Protein AF-0000000078682149 (afdb_homodimer)

Solvent-accessible surface area (backbone atoms only — not comparable to full-atom values): 15062 Å² total; per-residue (Å²): 127,81,71,81,58,56,66,68,59,51,50,49,44,51,51,44,24,57,44,22,74,74,68,74,48,83,52,67,70,58,52,51,50,40,35,70,73,46,36,75,37,34,60,57,11,49,50,37,48,74,65,61,28,40,31,38,38,34,25,86,87,57,32,54,46,39,34,31,44,46,96,86,65,52,70,37,67,35,42,70,92,38,70,40,52,84,47,69,56,28,54,43,39,32,62,69,64,56,78,34,88,53,38,36,63,61,46,22,49,54,50,24,61,31,58,70,63,57,40,80,45,81,42,54,59,70,56,50,47,31,55,75,60,62,55,64,129,128,80,71,80,58,56,66,70,58,51,49,50,43,52,51,44,26,58,43,24,75,74,67,73,48,81,53,68,69,58,52,51,48,40,34,70,74,45,36,77,37,35,60,56,11,50,51,37,50,75,66,62,27,37,33,38,38,35,27,87,86,57,31,56,46,39,35,33,43,46,96,86,65,52,70,38,68,37,44,71,92,37,71,40,52,84,46,67,56,28,54,44,39,33,63,68,64,57,77,34,89,55,38,37,62,62,45,23,49,53,50,24,60,31,58,70,64,57,41,77,44,82,43,54,59,68,56,48,48,31,55,73,60,61,54,66,128

Organism: Tetraodon nigroviridis (NCBI:txid99883)

Secondary structure (DSSP, 8-state):
---SS-HHHHHHHHHHHHHHHHHSS--HHHHHHHHHHHTTHHHHHHHHHHTT-EEEEE-TTS-EEEEEE-TTS-EEEEBGGGTB--SHHIIIIIIIS---SS-HHHHHHHHHHHHT--EEEE--HHHHHHHHTT---/---SS-HHHHHHHHHHHHHHHHHSS--HHHHHHHHHHHTTHHHHHHHHHHTT-EEEEE-TTS-EEEEEE-TTS-EEEEBGGGTB--SHHIIIIIIIS---SS-HHHHHHHHHHHHT--EEEE--HHHHHHHHTT---

Foldseek 3Di:
DPPLDPPLVVVLLLVLLVVCVPVVDDDPVSLVSQCVQFNPLSVQLVVQLVVLQWEWEAEPVGDIWIWGQHPVRDIWTADLVVLDTPDPCCVPVCPPVVPGVHHSRSVSVSNCVSNVNHHYDYDYPVQVCCVVVVVHD/DDDPDPPLVVVLLLVLLVVCVPVVDDDPVSLVSQCVQFNPLSVQLVVQLVVLQWEWEAEPVGDIWIWGQHPVRDIWTADLVVLDTPDPCCVPVCPPVVPGVHHSRSVSVSNCVSNVNHHYDYDYPVQVCCVVVVVND

Sequence (274 aa):
MRSLLPAVAEQLFQDIEKIYLESSQIPDDLLMALRFVFGPCALQALDLVDRRSVTRLSSPSGRSVFQVTGGSGRSYTCLVSCHYCPCPAFSYSVLRRNDALLCKHILAVYLCRAMGVTRQESVCDQQMTAILSGAEAMRSLLPAVAEQLFQDIEKIYLESSQIPDDLLMALRFVFGPCALQALDLVDRRSVTRLSSPSGRSVFQVTGGSGRSYTCLVSCHYCPCPAFSYSVLRRNDALLCKHILAVYLCRAMGVTRQESVCDQQMTAILSGAEA

pLDDT: mean 92.47, std 9.42, range [37.69, 98.44]

Nearest PDB structures (foldseek):
  7e9x-assembly2_B  TM=2.883E-01  e=1.841E+00  Arabidopsis thaliana
  7e9x-assembly1_A  TM=2.887E-01  e=2.348E+00  Arabidopsis thaliana
  7e9x-assembly3_C  TM=2.891E-01  e=2.651E+00  Arabidopsis thaliana
  2ch5-assembly2_D  TM=2.912E-01  e=2.651E+00  Homo sapiens
  2ch5-assembly1_A  TM=2.898E-01  e=5.173E+00  Homo sapiens

Radius of gyration: 19.57 Å; Cα contacts (8 Å, |Δi|>4): 435; chains: 2; bounding box: 35×55×49 Å

InterPro domains:
  IPR007527 Zinc finger, SWIM-type [PF04434] (76-113)
  IPR007527 Zinc finger, SWIM-type [PS50966] (76-114)

Structure (mmCIF, N/CA/C/O backbone):
data_AF-0000000078682149-model_v1
#
loop_
_entity.id
_entity.type
_entity.pdbx_description
1 polymer 'Zinc finger, SWIM-type containing 7'
#
loop_
_atom_site.group_PDB
_atom_site.id
_atom_site.type_symbol
_atom_site.label_atom_id
_atom_site.label_alt_id
_atom_site.label_comp_id
_atom_site.label_asym_id
_atom_site.label_entity_id
_atom_site.label_seq_id
_atom_site.pdbx_PDB_ins_code
_atom_site.Cartn_x
_atom_site.Cartn_y
_atom_site.Cartn_z
_atom_site.occupancy
_atom_site.B_iso_or_equiv
_atom_site.auth_seq_id
_atom_site.auth_comp_id
_atom_site.auth_asym_id
_atom_site.auth_atom_id
_atom_site.pdbx_PDB_model_num
ATOM 1 N N . MET A 1 1 ? -3.021 -2.607 9.086 1 45.53 1 MET A N 1
ATOM 2 C CA . MET A 1 1 ? -4.09 -2.801 8.109 1 45.53 1 MET A CA 1
ATOM 3 C C . MET A 1 1 ? -4.41 -4.281 7.934 1 45.53 1 MET A C 1
ATOM 5 O O . MET A 1 1 ? -3.514 -5.125 8 1 45.53 1 MET A O 1
ATOM 9 N N . ARG A 1 2 ? -5.555 -4.668 8.18 1 50.78 2 ARG A N 1
ATOM 10 C CA . ARG A 1 2 ? -5.969 -6.059 8.031 1 50.78 2 ARG A CA 1
ATOM 11 C C . ARG A 1 2 ? -5.574 -6.609 6.668 1 50.78 2 ARG A C 1
ATOM 13 O O . ARG A 1 2 ? -5.613 -5.891 5.668 1 50.78 2 ARG A O 1
ATOM 20 N N . SER A 1 3 ? -4.934 -7.742 6.684 1 65.25 3 SER A N 1
ATOM 21 C CA . SER A 1 3 ? -4.574 -8.453 5.461 1 65.25 3 SER A CA 1
ATOM 22 C C . SER A 1 3 ? -5.793 -8.656 4.562 1 65.25 3 SER A C 1
ATOM 24 O O . SER A 1 3 ? -6.891 -8.93 5.051 1 65.25 3 SER A O 1
ATOM 26 N N . LEU A 1 4 ? -5.699 -8.148 3.305 1 79.25 4 LEU A N 1
ATOM 27 C CA . LEU A 1 4 ? -6.723 -8.375 2.293 1 79.25 4 LEU A CA 1
ATOM 28 C C . LEU A 1 4 ? -6.805 -9.852 1.926 1 79.25 4 LEU A C 1
ATOM 30 O O . LEU A 1 4 ? -7.75 -10.273 1.255 1 79.25 4 LEU A O 1
ATOM 34 N N . LEU A 1 5 ? -5.895 -10.641 2.529 1 87.94 5 LEU A N 1
ATOM 35 C CA . LEU A 1 5 ? -5.859 -12.062 2.199 1 87.94 5 LEU A CA 1
ATOM 36 C C . LEU A 1 5 ? -6.578 -12.891 3.26 1 87.94 5 LEU A C 1
ATOM 38 O O . LEU A 1 5 ? -6.531 -12.562 4.445 1 87.94 5 LEU A O 1
ATOM 42 N N . PRO A 1 6 ? -7.258 -13.992 2.836 1 90.25 6 PRO A N 1
ATOM 43 C CA . PRO A 1 6 ? -7.773 -14.938 3.83 1 90.25 6 PRO A CA 1
ATOM 44 C C . PRO A 1 6 ? -6.68 -15.508 4.73 1 90.25 6 PRO A C 1
ATOM 46 O O . PRO A 1 6 ? -5.531 -15.656 4.297 1 90.25 6 PRO A O 1
ATOM 49 N N . ALA A 1 7 ? -7.039 -15.836 5.871 1 92.38 7 ALA A N 1
ATOM 50 C CA . ALA A 1 7 ? -6.098 -16.328 6.875 1 92.38 7 ALA A CA 1
ATOM 51 C C . ALA A 1 7 ? -5.312 -17.531 6.359 1 92.38 7 ALA A C 1
ATOM 53 O O . ALA A 1 7 ? -4.121 -17.656 6.637 1 92.38 7 ALA A O 1
ATOM 54 N N . VAL A 1 8 ? -6.008 -18.391 5.633 1 93.69 8 VAL A N 1
ATOM 55 C CA . VAL A 1 8 ? -5.359 -19.594 5.109 1 93.69 8 VAL A CA 1
ATOM 56 C C . VAL A 1 8 ? -4.234 -19.188 4.156 1 93.69 8 VAL A C 1
ATOM 58 O O . VAL A 1 8 ? -3.148 -19.781 4.195 1 93.69 8 VAL A O 1
ATOM 61 N N . ALA A 1 9 ? -4.473 -18.219 3.328 1 94.06 9 ALA A N 1
ATOM 62 C CA . ALA A 1 9 ? -3.451 -17.75 2.395 1 94.06 9 ALA A CA 1
ATOM 63 C C . ALA A 1 9 ? -2.285 -17.109 3.137 1 94.06 9 ALA A C 1
ATOM 65 O O . ALA A 1 9 ? -1.121 -17.359 2.811 1 94.06 9 ALA A O 1
ATOM 66 N N . GLU A 1 10 ? -2.557 -16.344 4.113 1 94.06 10 GLU A N 1
ATOM 67 C CA . GLU A 1 10 ? -1.517 -15.703 4.918 1 94.06 10 GLU A CA 1
ATOM 68 C C . GLU A 1 10 ? -0.64 -16.734 5.609 1 94.06 10 GLU A C 1
ATOM 70 O O . GLU A 1 10 ? 0.587 -16.625 5.609 1 94.06 10 GLU A O 1
ATOM 75 N N . GLN A 1 11 ? -1.314 -17.688 6.188 1 94.75 11 GLN A N 1
ATOM 76 C CA . GLN A 1 11 ? -0.576 -18.75 6.859 1 94.75 11 GLN A CA 1
ATOM 77 C C . GLN A 1 11 ? 0.318 -19.5 5.883 1 94.75 11 GLN A C 1
ATOM 79 O O . GLN A 1 11 ? 1.444 -19.875 6.219 1 94.75 11 GLN A O 1
ATOM 84 N N . LEU A 1 12 ? -0.229 -19.75 4.734 1 96.06 12 LEU A N 1
ATOM 85 C CA . LEU A 1 12 ? 0.531 -20.438 3.695 1 96.06 12 LEU A CA 1
ATOM 86 C C . LEU A 1 12 ? 1.815 -19.688 3.371 1 96.06 12 LEU A C 1
ATOM 88 O O . LEU A 1 12 ? 2.891 -20.281 3.301 1 96.06 12 LEU A O 1
ATOM 92 N N . PHE A 1 13 ? 1.764 -18.375 3.215 1 96.5 13 PHE A N 1
ATOM 93 C CA . PHE A 1 13 ? 2.945 -17.578 2.902 1 96.5 13 PHE A CA 1
ATOM 94 C C . PHE A 1 13 ? 3.916 -17.562 4.078 1 96.5 13 PHE A C 1
ATOM 96 O O . PHE A 1 13 ? 5.133 -17.578 3.883 1 96.5 13 PHE A O 1
ATOM 103 N N . GLN A 1 14 ? 3.398 -17.531 5.266 1 96.25 14 GLN A N 1
ATOM 104 C CA . GLN A 1 14 ? 4.25 -17.609 6.449 1 96.25 14 GLN A CA 1
ATOM 105 C C . GLN A 1 14 ? 4.996 -18.953 6.504 1 96.25 14 GLN A C 1
ATOM 107 O O . GLN A 1 14 ? 6.188 -18.984 6.809 1 96.25 14 GLN A O 1
ATOM 112 N N . ASP A 1 15 ? 4.266 -20.031 6.234 1 97 15 ASP A N 1
ATOM 113 C CA . ASP A 1 15 ? 4.879 -21.359 6.215 1 97 15 ASP A CA 1
ATOM 114 C C . ASP A 1 15 ? 5.969 -21.453 5.152 1 97 15 ASP A C 1
ATOM 116 O O . ASP A 1 15 ? 7.043 -22 5.398 1 97 15 ASP A O 1
ATOM 120 N N . ILE A 1 16 ? 5.676 -20.891 4.012 1 97 16 ILE A N 1
ATOM 121 C CA . ILE A 1 16 ? 6.648 -20.891 2.924 1 97 16 ILE A CA 1
ATOM 122 C C . ILE A 1 16 ? 7.891 -20.109 3.334 1 97 16 ILE A C 1
ATOM 124 O O . ILE A 1 16 ? 9.016 -20.547 3.09 1 97 16 ILE A O 1
ATOM 128 N N . GLU A 1 17 ? 7.719 -18.938 3.902 1 97.12 17 GLU A N 1
ATOM 129 C CA . GLU A 1 17 ? 8.836 -18.125 4.363 1 97.12 17 GLU A CA 1
ATOM 130 C C . GLU A 1 17 ? 9.734 -18.906 5.32 1 97.12 17 GLU A C 1
ATOM 132 O O . GLU A 1 17 ? 10.953 -18.953 5.145 1 97.12 17 GLU A O 1
ATOM 137 N N . LYS A 1 18 ? 9.117 -19.562 6.301 1 96.44 18 LYS A N 1
ATOM 138 C CA . LYS A 1 18 ? 9.859 -20.312 7.312 1 96.44 18 LYS A CA 1
ATOM 139 C C . LYS A 1 18 ? 10.633 -21.469 6.684 1 96.44 18 LYS A C 1
ATOM 141 O O . LYS A 1 18 ? 11.828 -21.641 6.941 1 96.44 18 LYS A O 1
ATOM 146 N N . ILE A 1 19 ? 9.992 -22.234 5.906 1 95.19 19 ILE A N 1
ATOM 147 C CA . ILE A 1 19 ? 10.586 -23.453 5.371 1 95.19 19 ILE A CA 1
ATOM 148 C C . ILE A 1 19 ? 11.641 -23.094 4.324 1 95.19 19 ILE A C 1
ATOM 150 O O . ILE A 1 19 ? 12.672 -23.766 4.223 1 95.19 19 ILE A O 1
ATOM 154 N N . TYR A 1 20 ? 11.344 -22.109 3.564 1 94.62 20 TYR A N 1
ATOM 155 C CA . TYR A 1 20 ? 12.273 -21.734 2.506 1 94.62 20 TYR A CA 1
ATOM 156 C C . TYR A 1 20 ? 13.57 -21.172 3.088 1 94.62 20 TYR A C 1
ATOM 158 O O . TYR A 1 20 ? 14.641 -21.344 2.504 1 94.62 20 TYR A O 1
ATOM 166 N N . LEU A 1 21 ? 13.516 -20.5 4.219 1 92.12 21 LEU A N 1
ATOM 167 C CA . LEU A 1 21 ? 14.703 -20.016 4.918 1 92.12 21 LEU A CA 1
ATOM 168 C C . LEU A 1 21 ? 15.609 -21.172 5.32 1 92.12 21 LEU A C 1
ATOM 170 O O . LEU A 1 21 ? 16.828 -21.047 5.305 1 92.12 21 LEU A O 1
ATOM 174 N N . GLU A 1 22 ? 15.008 -22.328 5.539 1 92.69 22 GLU A N 1
ATOM 175 C CA . GLU A 1 22 ? 15.758 -23.484 6.035 1 92.69 22 GLU A CA 1
ATOM 176 C C . GLU A 1 22 ? 16.297 -24.328 4.883 1 92.69 22 GLU A C 1
ATOM 178 O O . GLU A 1 22 ? 17.438 -24.781 4.922 1 92.69 22 GLU A O 1
ATOM 183 N N . SER A 1 23 ? 15.469 -24.609 3.842 1 91.81 23 SER A N 1
ATOM 184 C CA . SER A 1 23 ? 15.859 -25.625 2.859 1 91.81 23 SER A CA 1
ATOM 185 C C . SER A 1 23 ? 15.906 -25.031 1.454 1 91.81 23 SER A C 1
ATOM 187 O O . SER A 1 23 ? 16.312 -25.703 0.507 1 91.81 23 SER A O 1
ATOM 189 N N . SER A 1 24 ? 15.438 -23.781 1.23 1 91.56 24 SER A N 1
ATOM 190 C CA . SER A 1 24 ? 15.391 -23.109 -0.062 1 91.56 24 SER A CA 1
ATOM 191 C C . SER A 1 24 ? 14.562 -23.891 -1.069 1 91.56 24 SER A C 1
ATOM 193 O O . SER A 1 24 ? 14.883 -23.922 -2.26 1 91.56 24 SER A O 1
ATOM 195 N N . GLN A 1 25 ? 13.688 -24.719 -0.567 1 92.62 25 GLN A N 1
ATOM 196 C CA . GLN A 1 25 ? 12.734 -25.469 -1.382 1 92.62 25 GLN A CA 1
ATOM 197 C C . GLN A 1 25 ? 11.336 -25.391 -0.786 1 92.62 25 GLN A C 1
ATOM 199 O O . GLN A 1 25 ? 11.172 -25.281 0.431 1 92.62 25 GLN A O 1
ATOM 204 N N . ILE A 1 26 ? 10.383 -25.375 -1.65 1 94.5 26 ILE A N 1
ATOM 205 C CA . ILE A 1 26 ? 9 -25.484 -1.189 1 94.5 26 ILE A CA 1
ATOM 206 C C . ILE A 1 26 ? 8.555 -26.938 -1.208 1 94.5 26 ILE A C 1
ATOM 208 O O . ILE A 1 26 ? 8.477 -27.547 -2.271 1 94.5 26 ILE A O 1
ATOM 212 N N . PRO A 1 27 ? 8.227 -27.438 -0.092 1 94.75 27 PRO A N 1
ATOM 213 C CA . PRO A 1 27 ? 7.801 -28.828 -0.052 1 94.75 27 PRO A CA 1
ATOM 214 C C . PRO A 1 27 ? 6.492 -29.078 -0.803 1 94.75 27 PRO A C 1
ATOM 216 O O . PRO A 1 27 ? 5.691 -28.156 -0.967 1 94.75 27 PRO A O 1
ATOM 219 N N . ASP A 1 28 ? 6.203 -30.328 -1.136 1 94.75 28 ASP A N 1
ATOM 220 C CA . ASP A 1 28 ? 5.07 -30.734 -1.961 1 94.75 28 ASP A CA 1
ATOM 221 C C . ASP A 1 28 ? 3.746 -30.391 -1.279 1 94.75 28 ASP A C 1
ATOM 223 O O . ASP A 1 28 ? 2.781 -30 -1.943 1 94.75 28 ASP A O 1
ATOM 227 N N . ASP A 1 29 ? 3.713 -30.516 -0.014 1 95.44 29 ASP A N 1
ATOM 228 C CA . ASP A 1 29 ? 2.463 -30.25 0.69 1 95.44 29 ASP A CA 1
ATOM 229 C C . ASP A 1 29 ? 2.086 -28.766 0.595 1 95.44 29 ASP A C 1
ATOM 231 O O . ASP A 1 29 ? 0.905 -28.438 0.482 1 95.44 29 ASP A O 1
ATOM 235 N N . LEU A 1 30 ? 3.1 -27.922 0.63 1 95.75 30 LEU A N 1
ATOM 236 C CA . LEU A 1 30 ? 2.826 -26.5 0.494 1 95.75 30 LEU A CA 1
ATOM 237 C C . LEU A 1 30 ? 2.48 -26.141 -0.949 1 95.75 30 LEU A C 1
ATOM 239 O O . LEU A 1 30 ? 1.645 -25.266 -1.197 1 95.75 30 LEU A O 1
ATOM 243 N N . LEU A 1 31 ? 3.096 -26.828 -1.897 1 95.69 31 LEU A N 1
ATOM 244 C CA . LEU A 1 31 ? 2.76 -26.641 -3.305 1 95.69 31 LEU A CA 1
ATOM 245 C C . LEU A 1 31 ? 1.311 -27.031 -3.572 1 95.69 31 LEU A C 1
ATOM 247 O O . LEU A 1 31 ? 0.595 -26.328 -4.289 1 95.69 31 LEU A O 1
ATOM 251 N N . MET A 1 32 ? 0.906 -28.141 -2.98 1 96.31 32 MET A N 1
ATOM 252 C CA . MET A 1 32 ? -0.477 -28.594 -3.115 1 96.31 32 MET A CA 1
ATOM 253 C C . MET A 1 32 ? -1.438 -27.594 -2.488 1 96.31 32 MET A C 1
ATOM 255 O O . MET A 1 32 ? -2.494 -27.297 -3.055 1 96.31 32 MET A O 1
ATOM 259 N N . ALA A 1 33 ? -1.077 -27.078 -1.322 1 96.69 33 ALA A N 1
ATOM 260 C CA . ALA A 1 33 ? -1.901 -26.078 -0.658 1 96.69 33 ALA A CA 1
ATOM 261 C C . ALA A 1 33 ? -2.031 -24.828 -1.515 1 96.69 33 ALA A C 1
ATOM 263 O O . ALA A 1 33 ? -3.115 -24.234 -1.613 1 96.69 33 ALA A O 1
ATOM 264 N N . LEU A 1 34 ? -0.914 -24.375 -2.18 1 96.56 34 LEU A N 1
ATOM 265 C CA . LEU A 1 34 ? -0.937 -23.234 -3.08 1 96.56 34 LEU A CA 1
ATOM 266 C C . LEU A 1 34 ? -1.922 -23.453 -4.223 1 96.56 34 LEU A C 1
ATOM 268 O O . LEU A 1 34 ? -2.73 -22.578 -4.531 1 96.56 34 LEU A O 1
ATOM 272 N N . ARG A 1 35 ? -1.856 -24.641 -4.793 1 95.81 35 ARG A N 1
ATOM 273 C CA . ARG A 1 35 ? -2.752 -24.984 -5.895 1 95.81 35 ARG A CA 1
ATOM 274 C C . ARG A 1 35 ? -4.203 -25.016 -5.43 1 95.81 35 ARG A C 1
ATOM 276 O O . ARG A 1 35 ? -5.102 -24.578 -6.156 1 95.81 35 ARG A O 1
ATOM 283 N N . PHE A 1 36 ? -4.398 -25.516 -4.25 1 95.38 36 PHE A N 1
ATOM 284 C CA . PHE A 1 36 ? -5.746 -25.609 -3.703 1 95.38 36 PHE A CA 1
ATOM 285 C C . PHE A 1 36 ? -6.328 -24.219 -3.467 1 95.38 36 PHE A C 1
ATOM 287 O O . PHE A 1 36 ? -7.496 -23.969 -3.773 1 95.38 36 PHE A O 1
ATOM 294 N N . VAL A 1 37 ? -5.516 -23.328 -2.938 1 95.19 37 VAL A N 1
ATOM 295 C CA . VAL A 1 37 ? -5.996 -22.016 -2.523 1 95.19 37 VAL A CA 1
ATOM 296 C C . VAL A 1 37 ? -6.082 -21.078 -3.734 1 95.19 37 VAL A C 1
ATOM 298 O O . VAL A 1 37 ? -7.027 -20.297 -3.863 1 95.19 37 VAL A O 1
ATOM 301 N N . PHE A 1 38 ? -5.137 -21.156 -4.703 1 96.25 38 PHE A N 1
ATOM 302 C CA . PHE A 1 38 ? -5.035 -20.141 -5.742 1 96.25 38 PHE A CA 1
ATOM 303 C C . PHE A 1 38 ? -5.309 -20.734 -7.117 1 96.25 38 PHE A C 1
ATOM 305 O O . PHE A 1 38 ? -5.305 -20.016 -8.125 1 96.25 38 PHE A O 1
ATOM 312 N N . GLY A 1 39 ? -5.492 -22.062 -7.16 1 93.06 39 GLY A N 1
ATOM 313 C CA . GLY A 1 39 ? -5.824 -22.688 -8.43 1 93.06 39 GLY A CA 1
ATOM 314 C C . GLY A 1 39 ? -4.684 -22.656 -9.422 1 93.06 39 GLY A C 1
ATOM 315 O O . GLY A 1 39 ? -3.514 -22.719 -9.039 1 93.06 39 GLY A O 1
ATOM 316 N N . PRO A 1 40 ? -5.039 -22.625 -10.648 1 89.19 40 PRO A N 1
ATOM 317 C CA . PRO A 1 40 ? -4.027 -22.703 -11.711 1 89.19 40 PRO A CA 1
ATOM 318 C C . PRO A 1 40 ? -3.051 -21.516 -11.664 1 89.19 40 PRO A C 1
ATOM 320 O O . PRO A 1 40 ? -1.91 -21.656 -12.117 1 89.19 40 PRO A O 1
ATOM 323 N N . CYS A 1 41 ? -3.467 -20.453 -11.102 1 92.31 41 CYS A N 1
ATOM 324 C CA . CYS A 1 41 ? -2.625 -19.266 -10.977 1 92.31 41 CYS A CA 1
ATOM 325 C C . CYS A 1 41 ? -1.364 -19.578 -10.18 1 92.31 41 CYS A C 1
ATOM 327 O O . CYS A 1 41 ? -0.336 -18.922 -10.352 1 92.31 41 CYS A O 1
ATOM 329 N N . ALA A 1 42 ? -1.403 -20.625 -9.398 1 96.19 42 ALA A N 1
ATOM 330 C CA . ALA A 1 42 ? -0.292 -20.953 -8.516 1 96.19 42 ALA A CA 1
ATOM 331 C C . ALA A 1 42 ? 0.938 -21.391 -9.312 1 96.19 42 ALA A C 1
ATOM 333 O O . ALA A 1 42 ? 2.045 -20.906 -9.062 1 96.19 42 ALA A O 1
ATOM 334 N N . LEU A 1 43 ? 0.723 -22.266 -10.219 1 94.81 43 LEU A N 1
ATOM 335 C CA . LEU A 1 43 ? 1.841 -22.734 -11.023 1 94.81 43 LEU A CA 1
ATOM 336 C C . LEU A 1 43 ? 2.4 -21.625 -11.898 1 94.81 43 LEU A C 1
ATOM 338 O O . LEU A 1 43 ? 3.613 -21.516 -12.094 1 94.81 43 LEU A O 1
ATOM 342 N N . GLN A 1 44 ? 1.549 -20.844 -12.477 1 96.12 44 GLN A N 1
ATOM 343 C CA . GLN A 1 44 ? 1.981 -19.719 -13.305 1 96.12 44 GLN A CA 1
ATOM 344 C C . GLN A 1 44 ? 2.799 -18.719 -12.492 1 96.12 44 GLN A C 1
ATOM 346 O O . GLN A 1 44 ? 3.805 -18.188 -12.977 1 96.12 44 GLN A O 1
ATOM 351 N N . ALA A 1 45 ? 2.35 -18.422 -11.266 1 97.81 45 ALA A N 1
ATOM 352 C CA . ALA A 1 45 ? 3.078 -17.516 -10.375 1 97.81 45 ALA A CA 1
ATOM 353 C C . ALA A 1 45 ? 4.457 -18.078 -10.039 1 97.81 45 ALA A C 1
ATOM 355 O O . ALA A 1 45 ? 5.449 -17.344 -10.031 1 97.81 45 ALA A O 1
ATOM 356 N N . LEU A 1 46 ? 4.492 -19.375 -9.781 1 96.69 46 LEU A N 1
ATOM 357 C CA . LEU A 1 46 ? 5.77 -20.016 -9.477 1 96.69 46 LEU A CA 1
ATOM 358 C C . LEU A 1 46 ? 6.723 -19.922 -10.664 1 96.69 46 LEU A C 1
ATOM 360 O O . LEU A 1 46 ? 7.93 -19.766 -10.484 1 96.69 46 LEU A O 1
ATOM 364 N N . ASP A 1 47 ? 6.184 -20.078 -11.836 1 96.38 47 ASP A N 1
ATOM 365 C CA . ASP A 1 47 ? 7 -19.906 -13.031 1 96.38 47 ASP A CA 1
ATOM 366 C C . ASP A 1 47 ? 7.609 -18.516 -13.094 1 96.38 47 ASP A C 1
ATOM 368 O O . ASP A 1 47 ? 8.781 -18.359 -13.438 1 96.38 47 ASP A O 1
ATOM 372 N N . LEU A 1 48 ? 6.832 -17.453 -12.773 1 97.44 48 LEU A N 1
ATOM 373 C CA . LEU A 1 48 ? 7.332 -16.094 -12.742 1 97.44 48 LEU A CA 1
ATOM 374 C C . LEU A 1 48 ? 8.461 -15.945 -11.727 1 97.44 48 LEU A C 1
ATOM 376 O O . LEU A 1 48 ? 9.453 -15.266 -11.992 1 97.44 48 LEU A O 1
ATOM 380 N N . VAL A 1 49 ? 8.336 -16.625 -10.57 1 97.5 49 VAL A N 1
ATOM 381 C CA . VAL A 1 49 ? 9.352 -16.594 -9.531 1 97.5 49 VAL A CA 1
ATOM 382 C C . VAL A 1 49 ? 10.641 -17.234 -10.047 1 97.5 49 VAL A C 1
ATOM 384 O O . VAL A 1 49 ? 11.727 -16.672 -9.891 1 97.5 49 VAL A O 1
ATOM 387 N N . ASP A 1 50 ? 10.469 -18.359 -10.711 1 95.44 50 ASP A N 1
ATOM 388 C CA . ASP A 1 50 ? 11.625 -19.109 -11.211 1 95.44 50 ASP A CA 1
ATOM 389 C C . ASP A 1 50 ? 12.375 -18.297 -12.273 1 95.44 50 ASP A C 1
ATOM 391 O O . ASP A 1 50 ? 13.602 -18.359 -12.352 1 95.44 50 ASP A O 1
ATOM 395 N N . ARG A 1 51 ? 11.688 -17.547 -12.969 1 96.19 51 ARG A N 1
ATOM 396 C CA . ARG A 1 51 ? 12.281 -16.75 -14.039 1 96.19 51 ARG A CA 1
ATOM 397 C C . ARG A 1 51 ? 12.812 -15.43 -13.5 1 96.19 51 ARG A C 1
ATOM 399 O O . ARG A 1 51 ? 13.266 -14.578 -14.273 1 96.19 51 ARG A O 1
ATOM 406 N N . ARG A 1 52 ? 12.695 -15.156 -12.242 1 96.56 52 ARG A N 1
ATOM 407 C CA . ARG A 1 52 ? 13.148 -13.922 -11.609 1 96.56 52 ARG A CA 1
ATOM 408 C C . ARG A 1 52 ? 12.477 -12.703 -12.234 1 96.56 52 ARG A C 1
ATOM 410 O O . ARG A 1 52 ? 13.141 -11.703 -12.523 1 96.56 52 ARG A O 1
ATOM 417 N N . SER A 1 53 ? 11.156 -12.844 -12.391 1 97.94 53 SER A N 1
ATOM 418 C CA . SER A 1 53 ? 10.398 -11.82 -13.109 1 97.94 53 SER A CA 1
ATOM 419 C C . SER A 1 53 ? 9.875 -10.75 -12.164 1 97.94 53 SER A C 1
ATOM 421 O O . SER A 1 53 ? 9.242 -9.789 -12.602 1 97.94 53 SER A O 1
ATOM 423 N N . VAL A 1 54 ? 10.023 -10.875 -10.922 1 98.44 54 VAL A N 1
ATOM 424 C CA . VAL A 1 54 ? 9.508 -9.945 -9.922 1 98.44 54 VAL A CA 1
ATOM 425 C C . VAL A 1 54 ? 10.625 -9.016 -9.453 1 98.44 54 VAL A C 1
ATOM 427 O O . VAL A 1 54 ? 11.648 -9.477 -8.938 1 98.44 54 VAL A O 1
ATOM 430 N N . THR A 1 55 ? 10.398 -7.73 -9.648 1 98.31 55 THR A N 1
ATOM 431 C CA . THR A 1 55 ? 11.383 -6.727 -9.258 1 98.31 55 THR A CA 1
ATOM 432 C C . THR A 1 55 ? 10.773 -5.719 -8.289 1 98.31 55 THR A C 1
ATOM 434 O O . THR A 1 55 ? 9.672 -5.211 -8.523 1 98.31 55 THR A O 1
ATOM 437 N N . ARG A 1 56 ? 11.391 -5.531 -7.211 1 97.69 56 ARG A N 1
ATOM 438 C CA . ARG A 1 56 ? 11.055 -4.418 -6.336 1 97.69 56 ARG A CA 1
ATOM 439 C C . ARG A 1 56 ? 11.836 -3.162 -6.715 1 97.69 56 ARG A C 1
ATOM 441 O O . ARG A 1 56 ? 13.062 -3.16 -6.684 1 97.69 56 ARG A O 1
ATOM 448 N N . LEU A 1 57 ? 11.125 -2.154 -7.168 1 97.25 57 LEU A N 1
ATOM 449 C CA . LEU A 1 57 ? 11.719 -0.855 -7.453 1 97.25 57 LEU A CA 1
ATOM 450 C C . LEU A 1 57 ? 11.734 0.022 -6.207 1 97.25 57 LEU A C 1
ATOM 452 O O . LEU A 1 57 ? 10.734 0.109 -5.492 1 97.25 57 LEU A O 1
ATOM 456 N N . SER A 1 58 ? 12.836 0.589 -5.945 1 96.38 58 SER A N 1
ATOM 457 C CA . SER A 1 58 ? 12.969 1.479 -4.797 1 96.38 58 SER A CA 1
ATOM 458 C C . SER A 1 58 ? 13.625 2.799 -5.188 1 96.38 58 SER A C 1
ATOM 460 O O . SER A 1 58 ? 14.414 2.846 -6.133 1 96.38 58 SER A O 1
ATOM 462 N N . SER A 1 59 ? 13.289 3.895 -4.543 1 95.12 59 SER A N 1
ATOM 463 C CA . SER A 1 59 ? 13.836 5.219 -4.828 1 95.12 59 SER A CA 1
ATOM 464 C C . SER A 1 59 ? 14.5 5.816 -3.596 1 95.12 59 SER A C 1
ATOM 466 O O . SER A 1 59 ? 14.289 5.344 -2.477 1 95.12 59 SER A O 1
ATOM 468 N N . PRO A 1 60 ? 15.352 6.859 -3.76 1 91.75 60 PRO A N 1
ATOM 469 C CA . PRO A 1 60 ? 16.078 7.473 -2.643 1 91.75 60 PRO A CA 1
ATOM 470 C C . PRO A 1 60 ? 15.133 8.031 -1.573 1 91.75 60 PRO A C 1
ATOM 472 O O . PRO A 1 60 ? 15.484 8.055 -0.391 1 91.75 60 PRO A O 1
ATOM 475 N N . SER A 1 61 ? 13.93 8.406 -1.938 1 89.56 61 SER A N 1
ATOM 476 C CA . SER A 1 61 ? 12.977 8.961 -0.981 1 89.56 61 SER A CA 1
ATOM 477 C C . SER A 1 61 ? 12.328 7.867 -0.14 1 89.56 61 SER A C 1
ATOM 479 O O . SER A 1 61 ? 11.555 8.156 0.775 1 89.56 61 SER A O 1
ATOM 481 N N . GLY A 1 62 ? 12.602 6.555 -0.5 1 90.62 62 GLY A N 1
ATOM 482 C CA . GLY A 1 62 ? 12.117 5.461 0.328 1 90.62 62 GLY A CA 1
ATOM 483 C C . GLY A 1 62 ? 10.891 4.777 -0.245 1 90.62 62 GLY A C 1
ATOM 484 O O . GLY A 1 62 ? 10.406 3.787 0.311 1 90.62 62 GLY A O 1
ATOM 485 N N . ARG A 1 63 ? 10.43 5.285 -1.351 1 92.94 63 ARG A N 1
ATOM 486 C CA . ARG A 1 63 ? 9.266 4.68 -1.993 1 92.94 63 ARG A CA 1
ATOM 487 C C . ARG A 1 63 ? 9.656 3.404 -2.736 1 92.94 63 ARG A C 1
ATOM 489 O O . ARG A 1 63 ? 10.781 3.289 -3.236 1 92.94 63 ARG A O 1
ATOM 496 N N . SER A 1 64 ? 8.672 2.465 -2.758 1 94.62 64 SER A N 1
ATOM 497 C CA . SER A 1 64 ? 8.953 1.231 -3.482 1 94.62 64 SER A CA 1
ATOM 498 C C . SER A 1 64 ? 7.684 0.617 -4.055 1 94.62 64 SER A C 1
ATOM 500 O O . SER A 1 64 ? 6.594 0.824 -3.52 1 94.62 64 SER A O 1
ATOM 502 N N . VAL A 1 65 ? 7.824 -0.065 -5.164 1 95.38 65 VAL A N 1
ATOM 503 C CA . VAL A 1 65 ? 6.734 -0.789 -5.812 1 95.38 65 VAL A CA 1
ATOM 504 C C . VAL A 1 65 ? 7.273 -2.068 -6.449 1 95.38 65 VAL A C 1
ATOM 506 O O . VAL A 1 65 ? 8.484 -2.211 -6.645 1 95.38 65 VAL A O 1
ATOM 509 N N . PHE A 1 66 ? 6.348 -2.992 -6.719 1 97.19 66 PHE A N 1
ATOM 510 C CA . PHE A 1 66 ? 6.723 -4.227 -7.395 1 97.19 66 PHE A CA 1
ATOM 511 C C . PHE A 1 66 ? 6.301 -4.191 -8.859 1 97.19 66 PHE A C 1
ATOM 513 O O . PHE A 1 66 ? 5.188 -3.766 -9.18 1 97.19 66 PHE A O 1
ATOM 520 N N . GLN A 1 67 ? 7.242 -4.582 -9.633 1 97.56 67 GLN A N 1
ATOM 521 C CA . GLN A 1 67 ? 6.953 -4.785 -11.055 1 97.56 67 GLN A CA 1
ATOM 522 C C . GLN A 1 67 ? 7.168 -6.242 -11.453 1 97.56 67 GLN A C 1
ATOM 524 O O . GLN A 1 67 ? 8.141 -6.867 -11.039 1 97.56 67 GLN A O 1
ATOM 529 N N . VAL A 1 68 ? 6.199 -6.715 -12.188 1 98.06 68 VAL A N 1
ATOM 530 C CA . VAL A 1 68 ? 6.273 -8.102 -12.633 1 98.06 68 VAL A CA 1
ATOM 531 C C . VAL A 1 68 ? 6.223 -8.156 -14.156 1 98.06 68 VAL A C 1
ATOM 533 O O . VAL A 1 68 ? 5.293 -7.629 -14.773 1 98.06 68 VAL A O 1
ATOM 536 N N . THR A 1 69 ? 7.254 -8.781 -14.664 1 96.19 69 THR A N 1
ATOM 537 C CA . THR A 1 69 ? 7.289 -8.945 -16.109 1 96.19 69 THR A CA 1
ATOM 538 C C . THR A 1 69 ? 6.68 -10.281 -16.516 1 96.19 69 THR A C 1
ATOM 540 O O . THR A 1 69 ? 7.18 -11.344 -16.125 1 96.19 69 THR A O 1
ATOM 543 N N . GLY A 1 70 ? 5.625 -10.242 -17.312 1 88.56 70 GLY A N 1
ATOM 544 C CA . GLY A 1 70 ? 4.949 -11.445 -17.766 1 88.56 70 GLY A CA 1
ATOM 545 C C . GLY A 1 70 ? 5.676 -12.141 -18.906 1 88.56 70 GLY A C 1
ATOM 546 O O . GLY A 1 70 ? 6.734 -11.68 -19.344 1 88.56 70 GLY A O 1
ATOM 547 N N . GLY A 1 71 ? 5.031 -13.336 -19.25 1 82 71 GLY A N 1
ATOM 548 C CA . GLY A 1 71 ? 5.605 -14.125 -20.328 1 82 71 GLY A CA 1
ATOM 549 C C . GLY A 1 71 ? 5.66 -13.383 -21.641 1 82 71 GLY A C 1
ATOM 550 O O . GLY A 1 71 ? 6.523 -13.656 -22.484 1 82 71 GLY A O 1
ATOM 551 N N . SER A 1 72 ? 4.777 -12.383 -21.859 1 82.56 72 SER A N 1
ATOM 552 C CA . SER A 1 72 ? 4.734 -11.609 -23.094 1 82.56 72 SER A CA 1
ATOM 553 C C . SER A 1 72 ? 5.793 -10.508 -23.094 1 82.56 72 SER A C 1
ATOM 555 O O . SER A 1 72 ? 5.984 -9.828 -24.109 1 82.56 72 SER A O 1
ATOM 557 N N . GLY A 1 73 ? 6.469 -10.359 -22.031 1 87.25 73 GLY A N 1
ATOM 558 C CA . GLY A 1 73 ? 7.426 -9.266 -21.922 1 87.25 73 GLY A CA 1
ATOM 559 C C . GLY A 1 73 ? 6.828 -8 -21.359 1 87.25 73 GLY A C 1
ATOM 560 O O . GLY A 1 73 ? 7.551 -7.051 -21.047 1 87.25 73 GLY A O 1
ATOM 561 N N . ARG A 1 74 ? 5.52 -7.973 -21.219 1 92.62 74 ARG A N 1
ATOM 562 C CA . ARG A 1 74 ? 4.859 -6.812 -20.641 1 92.62 74 ARG A CA 1
ATOM 563 C C . ARG A 1 74 ? 5.07 -6.762 -19.125 1 92.62 74 ARG A C 1
ATOM 565 O O . ARG A 1 74 ? 4.992 -7.789 -18.453 1 92.62 74 ARG A O 1
ATOM 572 N N . SER A 1 75 ? 5.289 -5.555 -18.656 1 95.25 75 SER A N 1
ATOM 573 C CA . SER A 1 75 ? 5.512 -5.375 -17.219 1 95.25 75 SER A CA 1
ATOM 574 C C . SER A 1 75 ? 4.305 -4.727 -16.547 1 95.25 75 SER A C 1
ATOM 576 O O . SER A 1 75 ? 3.697 -3.809 -17.109 1 95.25 75 SER A O 1
ATOM 578 N N . TYR A 1 76 ? 3.994 -5.238 -15.406 1 96 76 TYR A N 1
ATOM 579 C CA . TYR A 1 76 ? 2.891 -4.695 -14.625 1 96 76 TYR A CA 1
ATOM 580 C C . TYR A 1 76 ? 3.379 -4.199 -13.266 1 96 76 TYR A C 1
ATOM 582 O O . TYR A 1 76 ? 4.074 -4.922 -12.547 1 96 76 TYR A O 1
ATOM 590 N N . THR A 1 77 ? 3.031 -2.951 -12.961 1 95.94 77 THR A N 1
ATOM 591 C CA . THR A 1 77 ? 3.299 -2.426 -11.625 1 95.94 77 THR A CA 1
ATOM 592 C C . THR A 1 77 ? 2.16 -2.77 -10.672 1 95.94 77 THR A C 1
ATOM 594 O O . THR A 1 77 ? 1.026 -2.326 -10.859 1 95.94 77 THR A O 1
ATOM 597 N N . CYS A 1 78 ? 2.422 -3.49 -9.625 1 95.88 78 CYS A N 1
ATOM 598 C CA . CYS A 1 78 ? 1.406 -3.977 -8.695 1 95.88 78 CYS A CA 1
ATOM 599 C C . CYS A 1 78 ? 1.392 -3.146 -7.422 1 95.88 78 CYS A C 1
ATOM 601 O O . CYS A 1 78 ? 2.447 -2.812 -6.883 1 95.88 78 CYS A O 1
ATOM 603 N N . LEU A 1 79 ? 0.24 -2.805 -7.02 1 93.62 79 LEU A N 1
ATOM 604 C CA . LEU A 1 79 ? 0.043 -2.205 -5.703 1 93.62 79 LEU A CA 1
ATOM 605 C C . LEU A 1 79 ? -0.419 -3.25 -4.691 1 93.62 79 LEU A C 1
ATOM 607 O O . LEU A 1 79 ? -1.621 -3.449 -4.504 1 93.62 79 LEU A O 1
ATOM 611 N N . VAL A 1 80 ? 0.51 -3.787 -3.992 1 92.75 80 VAL A N 1
ATOM 612 C CA . VAL A 1 80 ? 0.28 -4.984 -3.191 1 92.75 80 VAL A CA 1
ATOM 613 C C . VAL A 1 80 ? -0.605 -4.645 -1.994 1 92.75 80 VAL A C 1
ATOM 615 O O . VAL A 1 80 ? -1.442 -5.453 -1.585 1 92.75 80 VAL A O 1
ATOM 618 N N . SER A 1 81 ? -0.433 -3.43 -1.499 1 88.44 81 SER A N 1
ATOM 619 C CA . SER A 1 81 ? -1.205 -3.051 -0.32 1 88.44 81 SER A CA 1
ATOM 620 C C . SER A 1 81 ? -2.697 -2.996 -0.631 1 88.44 81 SER A C 1
ATOM 622 O O . SER A 1 81 ? -3.529 -3.115 0.27 1 88.44 81 SER A O 1
ATOM 624 N N . CYS A 1 82 ? -3.029 -2.863 -1.911 1 89.56 82 CYS A N 1
ATOM 625 C CA . CYS A 1 82 ? -4.422 -2.803 -2.346 1 89.56 82 CYS A CA 1
ATOM 626 C C . CYS A 1 82 ? -4.77 -3.998 -3.225 1 89.56 82 CYS A C 1
ATOM 628 O O . CYS A 1 82 ? -5.879 -4.078 -3.758 1 89.56 82 CYS A O 1
ATOM 630 N N . HIS A 1 83 ? -3.84 -4.918 -3.316 1 92.62 83 HIS A N 1
ATOM 631 C CA . HIS A 1 83 ? -4.023 -6.062 -4.199 1 92.62 83 HIS A CA 1
ATOM 632 C C . HIS A 1 83 ? -4.516 -5.625 -5.574 1 92.62 83 HIS A C 1
ATOM 634 O O . HIS A 1 83 ? -5.508 -6.156 -6.082 1 92.62 83 HIS A O 1
ATOM 640 N N . TYR A 1 84 ? -3.809 -4.781 -6.152 1 94.31 84 TYR A N 1
ATOM 641 C CA . TYR A 1 84 ? -4.16 -4.281 -7.477 1 94.31 84 TYR A CA 1
ATOM 642 C C . TYR A 1 84 ? -3.068 -4.602 -8.492 1 94.31 84 TYR A C 1
ATOM 644 O O . TYR A 1 84 ? -1.883 -4.391 -8.219 1 94.31 84 TYR A O 1
ATOM 652 N N . CYS A 1 85 ? -3.514 -5.074 -9.57 1 96.06 85 CYS A N 1
ATOM 653 C CA . CYS A 1 85 ? -2.682 -5.328 -10.742 1 96.06 85 CYS A CA 1
ATOM 654 C C . CYS A 1 85 ? -3.387 -4.883 -12.023 1 96.06 85 CYS A C 1
ATOM 656 O O . CYS A 1 85 ? -4.562 -5.184 -12.227 1 96.06 85 CYS A O 1
ATOM 658 N N . PRO A 1 86 ? -2.674 -4.09 -12.906 1 94.75 86 PRO A N 1
ATOM 659 C CA . PRO A 1 86 ? -3.324 -3.594 -14.125 1 94.75 86 PRO A CA 1
ATOM 660 C C . PRO A 1 86 ? -3.428 -4.66 -15.211 1 94.75 86 PRO A C 1
ATOM 662 O O . PRO A 1 86 ? -3.789 -4.348 -16.344 1 94.75 86 PRO A O 1
ATOM 665 N N . CYS A 1 87 ? -3.211 -5.926 -14.891 1 94.94 87 CYS A N 1
ATOM 666 C CA . CYS A 1 87 ? -3.246 -6.953 -15.922 1 94.94 87 CYS A CA 1
ATOM 667 C C . CYS A 1 87 ? -4.684 -7.355 -16.234 1 94.94 87 CYS A C 1
ATOM 669 O O . CYS A 1 87 ? -5.582 -7.172 -15.414 1 94.94 87 CYS A O 1
ATOM 671 N N . PRO A 1 88 ? -4.902 -7.875 -17.469 1 93.81 88 PRO A N 1
ATOM 672 C CA . PRO A 1 88 ? -6.254 -8.289 -17.875 1 93.81 88 PRO A CA 1
ATOM 673 C C . PRO A 1 88 ? -6.824 -9.375 -16.969 1 93.81 88 PRO A C 1
ATOM 675 O O . PRO A 1 88 ? -8.023 -9.367 -16.672 1 93.81 88 PRO A O 1
ATOM 678 N N . ALA A 1 89 ? -6.027 -10.297 -16.531 1 94 89 ALA A N 1
ATOM 679 C CA . ALA A 1 89 ? -6.512 -11.383 -15.672 1 94 89 ALA A CA 1
ATOM 680 C C . ALA A 1 89 ? -7.074 -10.836 -14.359 1 94 89 ALA A C 1
ATOM 682 O O . ALA A 1 89 ? -8.047 -11.367 -13.828 1 94 89 ALA A O 1
ATOM 683 N N . PHE A 1 90 ? -6.488 -9.844 -13.812 1 94.62 90 PHE A N 1
ATOM 684 C CA . PHE A 1 90 ? -7.012 -9.219 -12.602 1 94.62 90 PHE A CA 1
ATOM 685 C C . PHE A 1 90 ? -8.414 -8.672 -12.836 1 94.62 90 PHE A C 1
ATOM 687 O O . PHE A 1 90 ? -9.336 -8.961 -12.07 1 94.62 90 PHE A O 1
ATOM 694 N N . SER A 1 91 ? -8.539 -7.918 -13.914 1 93.75 91 SER A N 1
ATOM 695 C CA . SER A 1 91 ? -9.836 -7.312 -14.227 1 93.75 91 SER A CA 1
ATOM 696 C C . SER A 1 91 ? -10.891 -8.383 -14.492 1 93.75 91 SER A C 1
ATOM 698 O O . SER A 1 91 ? -12.023 -8.273 -14.016 1 93.75 91 SER A O 1
ATOM 700 N N . TYR A 1 92 ? -10.516 -9.406 -15.133 1 94.5 92 TYR A N 1
ATOM 701 C CA . TYR A 1 92 ? -11.484 -10.406 -15.555 1 94.5 92 TYR A CA 1
ATOM 702 C C . TYR A 1 92 ? -11.703 -11.445 -14.461 1 94.5 92 TYR A C 1
ATOM 704 O O . TYR A 1 92 ? -12.773 -11.508 -13.859 1 94.5 92 TYR A O 1
ATOM 712 N N . SER A 1 93 ? -10.664 -12.188 -14.062 1 92.94 93 SER A N 1
ATOM 713 C CA . SER A 1 93 ? -10.805 -13.344 -13.188 1 92.94 93 SER A CA 1
ATOM 714 C C . SER A 1 93 ? -11.008 -12.922 -11.734 1 92.94 93 SER A C 1
ATOM 716 O O . SER A 1 93 ? -11.781 -13.539 -11 1 92.94 93 SER A O 1
ATOM 718 N N . VAL A 1 94 ? -10.336 -11.836 -11.32 1 92.62 94 VAL A N 1
ATOM 719 C CA . VAL A 1 94 ? -10.383 -11.43 -9.922 1 92.62 94 VAL A CA 1
ATOM 720 C C . VAL A 1 94 ? -11.609 -10.539 -9.688 1 92.62 94 VAL A C 1
ATOM 722 O O . VAL A 1 94 ? -12.406 -10.797 -8.781 1 92.62 94 VAL A O 1
ATOM 725 N N . LEU A 1 95 ? -11.773 -9.586 -10.578 1 92.25 95 LEU A N 1
ATOM 726 C CA . LEU A 1 95 ? -12.797 -8.594 -10.273 1 92.25 95 LEU A CA 1
ATOM 727 C C . LEU A 1 95 ? -14.141 -9 -10.852 1 92.25 95 LEU A C 1
ATOM 729 O O . LEU A 1 95 ? -15.156 -8.977 -10.156 1 92.25 95 LEU A O 1
ATOM 733 N N . ARG A 1 96 ? -14.141 -9.32 -12.117 1 92.38 96 ARG A N 1
ATOM 734 C CA . ARG A 1 96 ? -15.406 -9.555 -12.797 1 92.38 96 ARG A CA 1
ATOM 735 C C . ARG A 1 96 ? -16 -10.906 -12.398 1 92.38 96 ARG A C 1
ATOM 737 O O . ARG A 1 96 ? -17.141 -10.984 -11.953 1 92.38 96 ARG A O 1
ATOM 744 N N . ARG A 1 97 ? -15.211 -11.961 -12.492 1 92.69 97 ARG A N 1
ATOM 745 C CA . ARG A 1 97 ? -15.703 -13.312 -12.258 1 92.69 97 ARG A CA 1
ATOM 746 C C . ARG A 1 97 ? -15.625 -13.672 -10.781 1 92.69 97 ARG A C 1
ATOM 748 O O . ARG A 1 97 ? -16.344 -14.562 -10.312 1 92.69 97 ARG A O 1
ATOM 755 N N . ASN A 1 98 ? -14.695 -13.039 -10.164 1 90.75 98 ASN A N 1
ATOM 756 C CA . ASN A 1 98 ? -14.484 -13.297 -8.75 1 90.75 98 ASN A CA 1
ATOM 757 C C . ASN A 1 98 ? -14.188 -14.773 -8.492 1 90.75 98 ASN A C 1
ATOM 759 O O . ASN A 1 98 ? -14.695 -15.359 -7.531 1 90.75 98 ASN A O 1
ATOM 763 N N . ASP A 1 99 ? -13.438 -15.367 -9.352 1 91.12 99 ASP A N 1
ATOM 764 C CA . ASP A 1 99 ? -13.133 -16.797 -9.211 1 91.12 99 ASP A CA 1
ATOM 765 C C . ASP A 1 99 ? -11.656 -17 -8.875 1 91.12 99 ASP 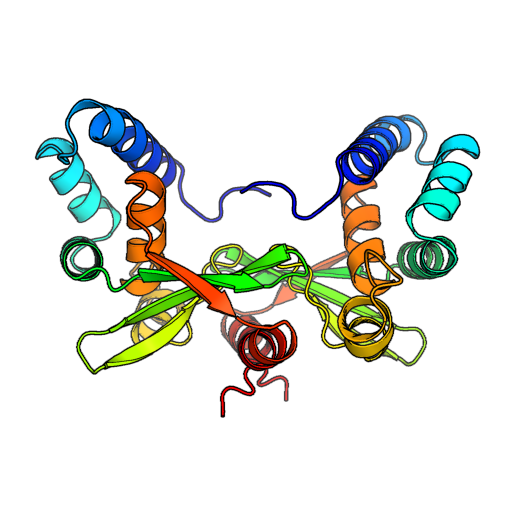A C 1
ATOM 767 O O . ASP A 1 99 ? -11.188 -18.141 -8.789 1 91.12 99 ASP A O 1
ATOM 771 N N . ALA A 1 100 ? -10.914 -15.961 -8.766 1 92.5 100 ALA A N 1
ATOM 772 C CA . ALA A 1 100 ? -9.516 -16.016 -8.336 1 92.5 100 ALA A CA 1
ATOM 773 C C . ALA A 1 100 ? -9.242 -15 -7.223 1 92.5 100 ALA A C 1
ATOM 775 O O . ALA A 1 100 ? -9.703 -13.859 -7.285 1 92.5 100 ALA A O 1
ATOM 776 N N . LEU A 1 101 ? -8.414 -15.383 -6.246 1 92 101 LEU A N 1
ATOM 777 C CA . LEU A 1 101 ? -8.07 -14.5 -5.137 1 92 101 LEU A CA 1
ATOM 778 C C . LEU A 1 101 ? -7.07 -13.438 -5.574 1 92 101 LEU A C 1
ATOM 780 O O . LEU A 1 101 ? -7.168 -12.273 -5.168 1 92 101 LEU A O 1
ATOM 784 N N . LEU A 1 102 ? -6.168 -13.898 -6.367 1 95.31 102 LEU A N 1
ATOM 785 C CA . LEU A 1 102 ? -5.105 -13.047 -6.891 1 95.31 102 LEU A CA 1
ATOM 786 C C . LEU A 1 102 ? -4.777 -13.414 -8.336 1 95.31 102 LEU A C 1
ATOM 788 O O . LEU A 1 102 ? -4.98 -14.562 -8.75 1 95.31 102 LEU A O 1
ATOM 792 N N . CYS A 1 103 ? -4.379 -12.406 -9.094 1 95.75 103 CYS A N 1
ATOM 793 C CA . CYS A 1 103 ? -3.777 -12.773 -10.375 1 95.75 103 CYS A CA 1
ATOM 794 C C . CYS A 1 103 ? -2.389 -13.367 -10.18 1 95.75 103 CYS A C 1
ATOM 796 O O . CYS A 1 103 ? -1.823 -13.281 -9.086 1 95.75 103 CYS A O 1
ATOM 798 N N . LYS A 1 104 ? -1.857 -13.93 -11.18 1 96.88 104 LYS A N 1
ATOM 799 C CA . LYS A 1 104 ? -0.552 -14.57 -11.07 1 96.88 104 LYS A CA 1
ATOM 800 C C . LYS A 1 104 ? 0.531 -13.562 -10.703 1 96.88 104 LYS A C 1
ATOM 802 O O . LYS A 1 104 ? 1.52 -13.906 -10.055 1 96.88 104 LYS A O 1
ATOM 807 N N . HIS A 1 105 ? 0.393 -12.289 -11.102 1 97.5 105 HIS A N 1
ATOM 808 C CA . HIS A 1 105 ? 1.397 -11.266 -10.82 1 97.5 105 HIS A CA 1
ATOM 809 C C . HIS A 1 105 ? 1.455 -10.953 -9.328 1 97.5 105 HIS A C 1
ATOM 811 O O . HIS A 1 105 ? 2.527 -10.992 -8.719 1 97.5 105 HIS A O 1
ATOM 817 N N . ILE A 1 106 ? 0.351 -10.672 -8.742 1 97.06 106 ILE A N 1
ATOM 818 C CA . ILE A 1 106 ? 0.315 -10.359 -7.32 1 97.06 106 ILE A CA 1
ATOM 819 C C . ILE A 1 106 ? 0.748 -11.586 -6.512 1 97.06 106 ILE A C 1
ATOM 821 O O . ILE A 1 106 ? 1.502 -11.469 -5.547 1 97.06 106 ILE A O 1
ATOM 825 N N . LEU A 1 107 ? 0.272 -12.75 -6.938 1 97.31 107 LEU A N 1
ATOM 826 C CA . LEU A 1 107 ? 0.676 -13.961 -6.242 1 97.31 107 LEU A CA 1
ATOM 827 C C . LEU A 1 107 ? 2.188 -14.156 -6.32 1 97.31 107 LEU A C 1
ATOM 829 O O . LEU A 1 107 ? 2.82 -14.523 -5.328 1 97.31 107 LEU A O 1
ATOM 833 N N . ALA A 1 108 ? 2.74 -13.922 -7.453 1 98.12 108 ALA A N 1
ATOM 834 C CA . ALA A 1 108 ? 4.188 -14.039 -7.605 1 98.12 108 ALA A CA 1
ATOM 835 C C . ALA A 1 108 ? 4.918 -13.102 -6.656 1 98.12 108 ALA A C 1
ATOM 837 O O . ALA A 1 108 ? 5.953 -13.461 -6.086 1 98.12 108 ALA A O 1
ATOM 838 N N . VAL A 1 109 ? 4.426 -11.914 -6.449 1 98.06 109 VAL A N 1
ATOM 839 C CA . VAL A 1 109 ? 5.031 -10.961 -5.527 1 98.06 109 VAL A CA 1
ATOM 840 C C . VAL A 1 109 ? 5.02 -11.531 -4.113 1 98.06 109 VAL A C 1
ATOM 842 O O . VAL A 1 109 ? 6.043 -11.523 -3.426 1 98.06 109 VAL A O 1
ATOM 845 N N . TYR A 1 110 ? 3.883 -12.062 -3.699 1 97.25 110 TYR A N 1
ATOM 846 C CA . TYR A 1 110 ? 3.785 -12.648 -2.367 1 97.25 110 TYR A CA 1
ATOM 847 C C . TYR A 1 110 ? 4.773 -13.797 -2.199 1 97.25 110 TYR A C 1
ATOM 849 O O . TYR A 1 110 ? 5.43 -13.906 -1.164 1 97.25 110 TYR A O 1
ATOM 857 N N . LEU A 1 111 ? 4.84 -14.602 -3.193 1 97.5 111 LEU A N 1
ATOM 858 C CA . LEU A 1 111 ? 5.738 -15.758 -3.135 1 97.5 111 LEU A CA 1
ATOM 859 C C . LEU A 1 111 ? 7.195 -15.305 -3.084 1 97.5 111 LEU A C 1
ATOM 861 O O . LEU A 1 111 ? 7.98 -15.828 -2.287 1 97.5 111 LEU A O 1
ATOM 865 N N . CYS A 1 112 ? 7.555 -14.352 -3.9 1 97.88 112 CYS A N 1
ATOM 866 C CA . CYS A 1 112 ? 8.922 -13.836 -3.902 1 97.88 112 CYS A CA 1
ATOM 867 C C . CYS A 1 112 ? 9.281 -13.25 -2.545 1 97.88 112 CYS A C 1
ATOM 869 O O . CYS A 1 112 ? 10.391 -13.453 -2.053 1 97.88 112 CYS A O 1
ATOM 871 N N . ARG A 1 113 ? 8.367 -12.531 -2 1 96.44 113 ARG A N 1
ATOM 872 C CA . ARG A 1 113 ? 8.602 -11.945 -0.682 1 96.44 113 ARG A CA 1
ATOM 873 C C . ARG A 1 113 ? 8.805 -13.031 0.368 1 96.44 113 ARG A C 1
ATOM 875 O O . ARG A 1 113 ? 9.734 -12.953 1.178 1 96.44 113 ARG A O 1
ATOM 882 N N . ALA A 1 114 ? 7.949 -14.023 0.292 1 96.38 114 ALA A N 1
ATOM 883 C CA . ALA A 1 114 ? 8.039 -15.109 1.267 1 96.38 114 ALA A CA 1
ATOM 884 C C . ALA A 1 114 ? 9.352 -15.875 1.119 1 96.38 114 ALA A C 1
ATOM 886 O O . ALA A 1 114 ? 9.945 -16.297 2.113 1 96.38 114 ALA A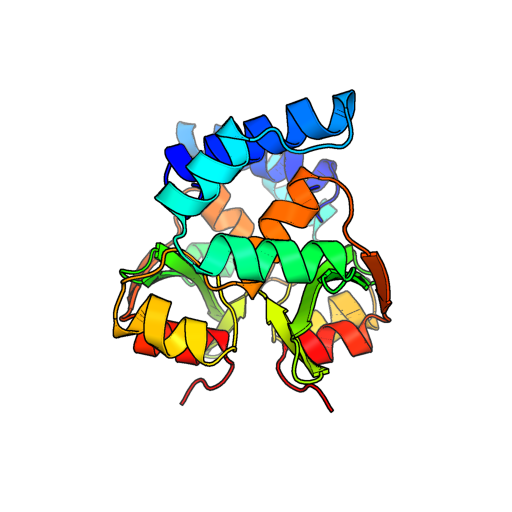 O 1
ATOM 887 N N . MET A 1 115 ? 9.766 -15.992 -0.052 1 96.56 115 MET A N 1
ATOM 888 C CA . MET A 1 115 ? 10.961 -16.781 -0.346 1 96.56 115 MET A CA 1
ATOM 889 C C . MET A 1 115 ? 12.219 -15.93 -0.24 1 96.56 115 MET A C 1
ATOM 891 O O . MET A 1 115 ? 13.328 -16.453 -0.217 1 96.56 115 MET A O 1
ATOM 895 N N . GLY A 1 116 ? 12.125 -14.617 -0.219 1 95.75 116 GLY A N 1
ATOM 896 C CA . GLY A 1 116 ? 13.273 -13.727 -0.134 1 95.75 116 GLY A CA 1
ATOM 897 C C . GLY A 1 116 ? 14.086 -13.68 -1.411 1 95.75 116 GLY A C 1
ATOM 898 O O . GLY A 1 116 ? 15.312 -13.531 -1.365 1 95.75 116 GLY A O 1
ATOM 899 N N . VAL A 1 117 ? 13.352 -13.836 -2.566 1 96.56 117 VAL A N 1
ATOM 900 C CA . VAL A 1 117 ? 14.102 -13.93 -3.812 1 96.56 117 VAL A CA 1
ATOM 901 C C . VAL A 1 117 ? 13.688 -12.797 -4.754 1 96.56 117 VAL A C 1
ATOM 903 O O . VAL A 1 117 ? 13.891 -12.883 -5.965 1 96.56 117 VAL A O 1
ATOM 906 N N . THR A 1 118 ? 13.164 -11.711 -4.309 1 96.38 118 THR A N 1
ATOM 907 C CA . THR A 1 118 ? 12.773 -10.57 -5.129 1 96.38 118 THR A CA 1
ATOM 908 C C . THR A 1 118 ? 14 -9.844 -5.672 1 96.38 118 THR A C 1
ATOM 910 O O . THR A 1 118 ? 14.945 -9.586 -4.93 1 96.38 118 THR A O 1
ATOM 913 N N . ARG A 1 119 ? 14.047 -9.625 -6.965 1 97.44 119 ARG A N 1
ATOM 914 C CA . ARG A 1 119 ? 15.078 -8.758 -7.531 1 97.44 119 ARG A CA 1
ATOM 915 C C . ARG A 1 119 ? 14.898 -7.316 -7.059 1 97.44 119 ARG A C 1
ATOM 917 O O . ARG A 1 119 ? 13.773 -6.836 -6.922 1 97.44 119 ARG A O 1
ATOM 924 N N . GLN A 1 120 ? 16.031 -6.645 -6.82 1 97.31 120 GLN A N 1
ATOM 925 C CA . GLN A 1 120 ? 16 -5.254 -6.375 1 97.31 120 GLN A CA 1
ATOM 926 C C . GLN A 1 120 ? 16.594 -4.328 -7.426 1 97.31 120 GLN A C 1
ATOM 928 O O . GLN A 1 120 ? 17.641 -4.633 -8.016 1 97.31 120 GLN A O 1
ATOM 933 N N . GLU A 1 121 ? 15.852 -3.32 -7.73 1 97.81 121 GLU A N 1
ATOM 934 C CA . GLU A 1 121 ? 16.328 -2.297 -8.648 1 97.81 121 GLU A CA 1
ATOM 935 C C . GLU A 1 121 ? 16.078 -0.895 -8.102 1 97.81 121 GLU A C 1
ATOM 937 O O . GLU A 1 121 ? 15.016 -0.626 -7.539 1 97.81 121 GLU A O 1
ATOM 942 N N . SER A 1 122 ? 17.109 -0.01 -8.289 1 97.5 122 SER A N 1
ATOM 943 C CA . SER A 1 122 ? 16.969 1.377 -7.859 1 97.5 122 SER A CA 1
ATOM 944 C C . SER A 1 122 ? 16.562 2.277 -9.023 1 97.5 122 SER A C 1
ATOM 946 O O . SER A 1 122 ? 17.078 2.131 -10.133 1 97.5 122 SER A O 1
ATOM 948 N N . VAL A 1 123 ? 15.609 3.145 -8.758 1 96.75 123 VAL A N 1
ATOM 949 C CA . VAL A 1 123 ? 15.195 4.172 -9.703 1 96.75 123 VAL A CA 1
ATOM 950 C C . VAL A 1 123 ? 15.234 5.543 -9.031 1 96.75 123 VAL A C 1
ATOM 952 O O . VAL A 1 123 ? 15.203 5.641 -7.801 1 96.75 123 VAL A O 1
ATOM 955 N N . CYS A 1 124 ? 15.406 6.586 -9.836 1 95.69 124 CYS A N 1
ATOM 956 C CA . CYS A 1 124 ? 15.367 7.926 -9.266 1 95.69 124 CYS A CA 1
ATOM 957 C C . CYS A 1 124 ? 13.961 8.297 -8.812 1 95.69 124 CYS A C 1
ATOM 959 O O . CYS A 1 124 ? 12.992 7.621 -9.172 1 95.69 124 CYS A O 1
ATOM 961 N N . ASP A 1 125 ? 13.812 9.305 -8.094 1 93.75 125 ASP A N 1
ATOM 962 C CA . ASP A 1 125 ? 12.516 9.742 -7.586 1 93.75 125 ASP A CA 1
ATOM 963 C C . ASP A 1 125 ? 11.594 10.156 -8.727 1 93.75 125 ASP A C 1
ATOM 965 O O . ASP A 1 125 ? 10.383 9.945 -8.664 1 93.75 125 ASP A O 1
ATOM 969 N N . GLN A 1 126 ? 12.188 10.734 -9.742 1 91.81 126 GLN A N 1
ATOM 970 C CA . GLN A 1 126 ? 11.398 11.141 -10.898 1 91.81 126 GLN A CA 1
ATOM 971 C C . GLN A 1 126 ? 10.797 9.93 -11.602 1 91.81 126 GLN A C 1
ATOM 973 O O . GLN A 1 126 ? 9.609 9.938 -11.945 1 91.81 126 GLN A O 1
ATOM 978 N N . GLN A 1 127 ? 11.562 8.93 -11.75 1 94.44 127 GLN A N 1
ATOM 979 C CA . GLN A 1 127 ? 11.086 7.695 -12.367 1 94.44 127 GLN A CA 1
ATOM 980 C C . GLN A 1 127 ? 10.023 7.02 -11.508 1 94.44 127 GLN A C 1
ATOM 982 O O . GLN A 1 127 ? 9 6.559 -12.023 1 94.44 127 GLN A O 1
ATOM 987 N N . MET A 1 128 ? 10.188 6.996 -10.25 1 95.19 128 MET A N 1
ATOM 988 C CA . MET A 1 128 ? 9.219 6.406 -9.328 1 95.19 128 MET A CA 1
ATOM 989 C C . MET A 1 128 ? 7.883 7.137 -9.406 1 95.19 128 MET A C 1
ATOM 991 O O . MET A 1 128 ? 6.824 6.504 -9.445 1 95.19 128 MET A O 1
ATOM 995 N N . THR A 1 129 ? 7.953 8.445 -9.508 1 92.94 129 THR A N 1
ATOM 996 C CA . THR A 1 129 ? 6.734 9.234 -9.633 1 92.94 129 THR A CA 1
ATOM 997 C C . THR A 1 129 ? 5.996 8.891 -10.922 1 92.94 129 THR A C 1
ATOM 999 O O . THR A 1 129 ? 4.77 8.758 -10.93 1 92.94 129 THR A O 1
ATOM 1002 N N . ALA A 1 130 ? 6.734 8.758 -11.992 1 93.31 130 ALA A N 1
ATOM 1003 C CA . ALA A 1 130 ? 6.129 8.414 -13.273 1 93.31 130 ALA A CA 1
ATOM 1004 C C . ALA A 1 130 ? 5.43 7.059 -13.195 1 93.31 130 ALA A C 1
ATOM 1006 O O . ALA A 1 130 ? 4.328 6.891 -13.727 1 93.31 130 ALA A O 1
ATOM 1007 N N . ILE A 1 131 ? 5.992 6.168 -12.516 1 93.38 131 ILE A N 1
ATOM 1008 C CA . ILE A 1 131 ? 5.453 4.824 -12.359 1 93.38 131 ILE A CA 1
ATOM 1009 C C . ILE A 1 131 ? 4.176 4.871 -11.531 1 93.38 131 ILE A C 1
ATOM 1011 O O . ILE A 1 131 ? 3.156 4.293 -11.914 1 93.38 131 ILE A O 1
ATOM 1015 N N . LEU A 1 132 ? 4.227 5.637 -10.438 1 92.31 132 LEU A N 1
ATOM 1016 C CA . LEU A 1 132 ? 3.107 5.672 -9.5 1 92.31 132 LEU A CA 1
ATOM 1017 C C . LEU A 1 132 ? 1.954 6.496 -10.062 1 92.31 132 LEU A C 1
ATOM 1019 O O . LEU A 1 132 ? 0.792 6.254 -9.727 1 92.31 132 LEU A O 1
ATOM 1023 N N . SER A 1 133 ? 2.281 7.43 -10.922 1 88.56 133 SER A N 1
ATOM 1024 C CA . SER A 1 133 ? 1.246 8.281 -11.5 1 88.56 133 SER A CA 1
ATOM 1025 C C . SER A 1 133 ? 0.594 7.613 -12.703 1 88.56 133 SER A C 1
ATOM 1027 O O . SER A 1 133 ? -0.386 8.125 -13.25 1 88.56 133 SER A O 1
ATOM 1029 N N . GLY A 1 134 ? 1.055 6.441 -13 1 79.88 134 GLY A N 1
ATOM 1030 C CA . GLY A 1 134 ? 0.544 5.773 -14.188 1 79.88 134 GLY A CA 1
ATOM 1031 C C . GLY A 1 134 ? 1.034 6.402 -15.484 1 79.88 134 GLY A C 1
ATOM 1032 O O . GLY A 1 134 ? 0.496 6.125 -16.562 1 79.88 134 GLY A O 1
ATOM 1033 N N . ALA A 1 135 ? 1.898 7.422 -15.391 1 62.78 135 ALA A N 1
ATOM 1034 C CA . ALA A 1 135 ? 2.445 8.07 -16.578 1 62.78 135 ALA A CA 1
ATOM 1035 C C . ALA A 1 135 ? 3.561 7.234 -17.203 1 62.78 135 ALA A C 1
ATOM 1037 O O . ALA A 1 135 ? 4.285 7.707 -18.078 1 62.78 135 ALA A O 1
ATOM 1038 N N . GLU A 1 136 ? 3.715 6.098 -17.016 1 52.28 136 GLU A N 1
ATOM 1039 C CA . GLU A 1 136 ? 4.82 5.336 -17.578 1 52.28 136 GLU A CA 1
ATOM 1040 C C . GLU A 1 136 ? 5.004 5.656 -19.062 1 52.28 136 GLU A C 1
ATOM 1042 O O . GLU A 1 136 ? 4.023 5.793 -19.797 1 52.28 136 GLU A O 1
ATOM 1047 N N . ALA A 1 137 ? 6.207 6.355 -19.5 1 38.03 137 ALA A N 1
ATOM 1048 C CA . ALA A 1 137 ? 6.664 6.688 -20.844 1 38.03 137 ALA A CA 1
ATOM 1049 C C . ALA A 1 137 ? 6.586 5.473 -21.766 1 38.03 137 ALA A C 1
ATOM 1051 O O . ALA A 1 137 ? 6.723 4.336 -21.312 1 38.03 137 ALA A O 1
ATOM 1052 N N . MET B 1 1 ? 6.566 -4.973 5.988 1 46.06 1 MET B N 1
ATOM 1053 C CA . MET B 1 1 ? 7.309 -3.971 5.23 1 46.06 1 MET B CA 1
ATOM 1054 C C . MET B 1 1 ? 7.793 -2.848 6.141 1 46.06 1 MET B C 1
ATOM 1056 O O . MET B 1 1 ? 7.113 -2.484 7.102 1 46.06 1 MET B O 1
ATOM 1060 N N . ARG B 1 2 ? 9.016 -2.609 6.203 1 50.81 2 ARG B N 1
ATOM 1061 C CA . ARG B 1 2 ? 9.578 -1.548 7.027 1 50.81 2 ARG B CA 1
ATOM 1062 C C . ARG B 1 2 ? 8.867 -0.222 6.781 1 50.81 2 ARG B C 1
ATOM 1064 O O . ARG B 1 2 ? 8.484 0.081 5.652 1 50.81 2 ARG B O 1
ATOM 1071 N N . SER B 1 3 ? 8.461 0.395 7.844 1 65.62 3 SER B N 1
ATOM 1072 C CA . SER B 1 3 ? 7.852 1.721 7.785 1 65.62 3 SER B CA 1
ATOM 1073 C C . SER B 1 3 ? 8.742 2.705 7.035 1 65.62 3 SER B C 1
ATOM 1075 O O . SER B 1 3 ? 9.969 2.656 7.156 1 65.62 3 SER B O 1
ATOM 1077 N N . LEU B 1 4 ? 8.18 3.314 5.969 1 79.44 4 LEU B N 1
ATOM 1078 C CA . LEU B 1 4 ? 8.859 4.379 5.238 1 79.44 4 LEU B CA 1
ATOM 1079 C C . LEU B 1 4 ? 9.055 5.605 6.121 1 79.44 4 LEU B C 1
ATOM 1081 O O . LEU B 1 4 ? 9.797 6.523 5.766 1 79.44 4 LEU B O 1
ATOM 1085 N N . LEU B 1 5 ? 8.516 5.516 7.355 1 87.94 5 LEU B N 1
ATOM 1086 C CA . LEU B 1 5 ? 8.594 6.66 8.258 1 87.94 5 LEU B CA 1
ATOM 1087 C C . LEU B 1 5 ? 9.75 6.5 9.242 1 87.94 5 LEU B C 1
ATOM 1089 O O . LEU B 1 5 ? 10.039 5.387 9.68 1 87.94 5 LEU B O 1
ATOM 1093 N N . PRO B 1 6 ? 10.422 7.633 9.609 1 90.19 6 PRO B N 1
ATOM 1094 C CA . PRO B 1 6 ? 11.383 7.559 10.711 1 90.19 6 PRO B CA 1
ATOM 1095 C C . PRO B 1 6 ? 10.742 7.07 12.016 1 90.19 6 PRO B C 1
ATOM 1097 O O . PRO B 1 6 ? 9.555 7.312 12.258 1 90.19 6 PRO B O 1
ATOM 1100 N N . ALA B 1 7 ? 11.508 6.473 12.797 1 92.44 7 ALA B N 1
ATOM 1101 C CA . ALA B 1 7 ? 11.039 5.871 14.039 1 92.44 7 ALA B CA 1
ATOM 1102 C C . ALA B 1 7 ? 10.328 6.902 14.914 1 92.44 7 ALA B C 1
ATOM 1104 O O . ALA B 1 7 ? 9.328 6.59 15.562 1 92.44 7 ALA B O 1
ATOM 1105 N N . VAL B 1 8 ? 10.867 8.102 14.93 1 93.62 8 VAL B N 1
ATOM 1106 C CA . VAL B 1 8 ? 10.289 9.156 15.75 1 93.62 8 VAL B CA 1
ATOM 1107 C C . VAL B 1 8 ? 8.859 9.445 15.281 1 93.62 8 VAL B C 1
ATOM 1109 O O . VAL B 1 8 ? 7.957 9.617 16.109 1 93.62 8 VAL B O 1
ATOM 1112 N N . ALA B 1 9 ? 8.656 9.5 14 1 94 9 ALA B N 1
ATOM 1113 C CA . ALA B 1 9 ? 7.324 9.758 13.453 1 94 9 ALA B CA 1
ATOM 1114 C C . ALA B 1 9 ? 6.375 8.602 13.758 1 94 9 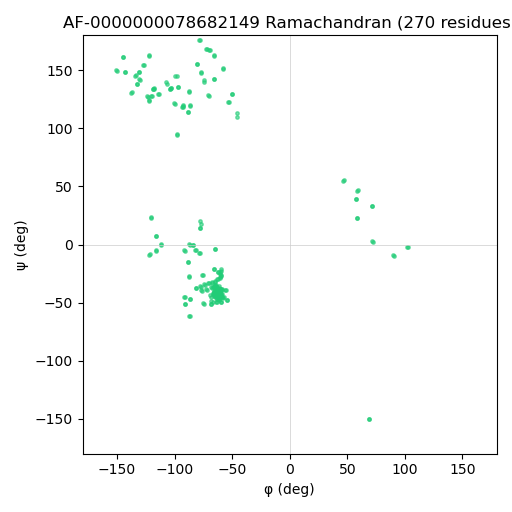ALA B C 1
ATOM 1116 O O . ALA B 1 9 ? 5.223 8.82 14.141 1 94 9 ALA B O 1
ATOM 1117 N N . GLU B 1 10 ? 6.82 7.414 13.641 1 94 10 GLU B N 1
ATOM 1118 C CA . GLU B 1 10 ? 6.012 6.238 13.953 1 94 10 GLU B CA 1
ATOM 1119 C C . GLU B 1 10 ? 5.586 6.234 15.414 1 94 10 GLU B C 1
ATOM 1121 O O . GLU B 1 10 ? 4.422 5.969 15.727 1 94 10 GLU B O 1
ATOM 1126 N N . GLN B 1 11 ? 6.555 6.504 16.25 1 94.75 11 GLN B N 1
ATOM 1127 C CA . GLN B 1 11 ? 6.258 6.551 17.672 1 94.75 11 GLN B CA 1
ATOM 1128 C C . GLN B 1 11 ? 5.223 7.633 17.984 1 94.75 11 GLN B C 1
ATOM 1130 O O . GLN B 1 11 ? 4.344 7.434 18.812 1 94.75 11 GLN B O 1
ATOM 1135 N N . LEU B 1 12 ? 5.395 8.742 17.328 1 96.06 12 LEU B N 1
ATOM 1136 C CA . LEU B 1 12 ? 4.457 9.844 17.516 1 96.06 12 LEU B CA 1
ATOM 1137 C C . LEU B 1 12 ? 3.035 9.406 17.188 1 96.06 12 LEU B C 1
ATOM 1139 O O . LEU B 1 12 ? 2.102 9.672 17.938 1 96.06 12 LEU B O 1
ATOM 1143 N N . PHE B 1 13 ? 2.822 8.711 16.078 1 96.5 13 PHE B N 1
ATOM 1144 C CA . PHE B 1 13 ? 1.495 8.258 15.688 1 96.5 13 PHE B CA 1
ATOM 1145 C C . PHE B 1 13 ? 0.969 7.203 16.656 1 96.5 13 PHE B C 1
ATOM 1147 O O . PHE B 1 13 ? -0.228 7.168 16.953 1 96.5 13 PHE B O 1
ATOM 1154 N N . GLN B 1 14 ? 1.836 6.355 17.125 1 96.25 14 GLN B N 1
ATOM 1155 C CA . GLN B 1 14 ? 1.436 5.375 18.125 1 96.25 14 GLN B CA 1
ATOM 1156 C C . GLN B 1 14 ? 0.97 6.062 19.406 1 96.25 14 GLN B C 1
ATOM 1158 O O . GLN B 1 14 ? -0.038 5.668 20 1 96.25 14 GLN B O 1
ATOM 1163 N N . ASP B 1 15 ? 1.73 7.059 19.859 1 96.94 15 ASP B N 1
ATOM 1164 C CA . ASP B 1 15 ? 1.363 7.82 21.062 1 96.94 15 ASP B CA 1
ATOM 1165 C C . ASP B 1 15 ? 0.012 8.508 20.875 1 96.94 15 ASP B C 1
ATOM 1167 O O . ASP B 1 15 ? -0.821 8.5 21.781 1 96.94 15 ASP B O 1
ATOM 1171 N N . ILE B 1 16 ? -0.173 9.062 19.703 1 97 16 ILE B N 1
ATOM 1172 C CA . ILE B 1 16 ? -1.432 9.742 19.406 1 97 16 ILE B CA 1
ATOM 1173 C C . ILE B 1 16 ? -2.58 8.734 19.453 1 97 16 ILE B C 1
ATOM 1175 O O . ILE B 1 16 ? -3.643 9.016 20 1 97 16 ILE B O 1
ATOM 1179 N N . GLU B 1 17 ? -2.426 7.598 18.828 1 97.12 17 GLU B N 1
ATOM 1180 C CA . GLU B 1 17 ? -3.449 6.555 18.844 1 97.12 17 GLU B CA 1
ATOM 1181 C C . GLU B 1 17 ? -3.848 6.18 20.266 1 97.12 17 GLU B C 1
ATOM 1183 O O . GLU B 1 17 ? -5.035 6.141 20.594 1 97.12 17 GLU B O 1
ATOM 1188 N N . LYS B 1 18 ? -2.85 5.961 21.125 1 96.38 18 LYS B N 1
ATOM 1189 C CA . LYS B 1 18 ? -3.096 5.547 22.5 1 96.38 18 LYS B CA 1
ATOM 1190 C C . LYS B 1 18 ? -3.84 6.633 23.281 1 96.38 18 LYS B C 1
ATOM 1192 O O . LYS B 1 18 ? -4.84 6.352 23.938 1 96.38 18 LYS B O 1
ATOM 1197 N N . ILE B 1 19 ? -3.377 7.797 23.203 1 95.25 19 ILE B N 1
ATOM 1198 C CA . ILE B 1 19 ? -3.912 8.883 24.016 1 95.25 19 ILE B CA 1
ATOM 1199 C C . ILE B 1 19 ? -5.289 9.289 23.5 1 95.25 19 ILE B C 1
ATOM 1201 O O . ILE B 1 19 ? -6.184 9.617 24.297 1 95.25 19 ILE B O 1
ATOM 1205 N N . TYR B 1 20 ? -5.414 9.281 22.219 1 94.69 20 TYR B N 1
ATOM 1206 C CA . TYR B 1 20 ? -6.684 9.695 21.641 1 94.69 20 TYR B CA 1
ATOM 1207 C C . TYR B 1 20 ? -7.789 8.703 21.969 1 94.69 20 TYR B C 1
ATOM 1209 O O . TYR B 1 20 ? -8.953 9.078 22.109 1 94.69 20 TYR B O 1
ATOM 1217 N N . LEU B 1 21 ? -7.484 7.422 22.078 1 92.12 21 LEU B N 1
ATOM 1218 C CA . LEU B 1 21 ? -8.438 6.398 22.484 1 92.12 21 LEU B CA 1
ATOM 1219 C C . LEU B 1 21 ? -8.977 6.688 23.891 1 92.12 21 LEU B C 1
ATOM 1221 O O . LEU B 1 21 ? -10.148 6.418 24.172 1 92.12 21 LEU B O 1
ATOM 1225 N N . GLU B 1 22 ? -8.18 7.348 24.688 1 92.69 22 GLU B N 1
ATOM 1226 C CA . GLU B 1 22 ? -8.539 7.586 26.078 1 92.69 22 GLU B CA 1
ATOM 1227 C C . GLU B 1 22 ? -9.273 8.914 26.25 1 92.69 22 GLU B C 1
ATOM 1229 O O . GLU B 1 22 ? -10.266 8.992 26.984 1 92.69 22 GLU B O 1
ATOM 1234 N N . SER B 1 23 ? -8.781 10.008 25.609 1 91.75 23 SER B N 1
ATOM 1235 C CA . SER B 1 23 ? -9.305 11.328 25.953 1 91.75 23 SER B CA 1
ATOM 1236 C C . SER B 1 23 ? -9.906 12.016 24.719 1 91.75 23 SER B C 1
ATOM 1238 O O . SER B 1 23 ? -10.492 13.094 24.828 1 91.75 23 SER B O 1
ATOM 1240 N N . SER B 1 24 ? -9.742 11.461 23.5 1 91.62 24 SER B N 1
ATOM 1241 C CA . SER B 1 24 ? -10.227 12.023 22.234 1 91.62 24 SER B CA 1
ATOM 1242 C C . SER B 1 24 ? -9.656 13.414 22 1 91.62 24 SER B C 1
ATOM 1244 O O . SER B 1 24 ? -10.336 14.281 21.438 1 91.62 24 SER B O 1
ATOM 1246 N N . GLN B 1 25 ? -8.555 13.703 22.609 1 92.62 25 GLN B N 1
ATOM 1247 C CA . GLN B 1 25 ? -7.809 14.945 22.406 1 92.62 25 GLN B CA 1
ATOM 1248 C C . GLN B 1 25 ? -6.316 14.664 22.234 1 92.62 25 GLN B C 1
ATOM 1250 O O . GLN B 1 25 ? -5.789 13.703 22.797 1 92.62 25 GLN B O 1
ATOM 1255 N N . ILE B 1 26 ? -5.715 15.438 21.422 1 94.44 26 ILE B N 1
ATOM 1256 C CA . ILE B 1 26 ? -4.262 15.375 21.312 1 94.44 26 ILE B CA 1
ATOM 1257 C C . ILE B 1 26 ? -3.623 16.391 22.25 1 94.44 26 ILE B C 1
ATOM 1259 O O . ILE B 1 26 ? -3.799 17.594 22.094 1 94.44 26 ILE B O 1
ATOM 1263 N N . PRO B 1 27 ? -2.871 15.914 23.156 1 94.69 27 PRO B N 1
ATOM 1264 C CA . PRO B 1 27 ? -2.246 16.844 24.094 1 94.69 27 PRO B CA 1
ATOM 1265 C C . PRO B 1 27 ? -1.236 17.766 23.438 1 94.69 27 PRO B C 1
ATOM 1267 O O . PRO B 1 27 ? -0.684 17.438 22.391 1 94.69 27 PRO B O 1
ATOM 1270 N N . ASP B 1 28 ? -0.882 18.859 24.109 1 94.75 28 ASP B N 1
ATOM 1271 C CA . ASP B 1 28 ? -0.033 19.922 23.578 1 94.75 28 ASP B CA 1
ATOM 1272 C C . ASP B 1 28 ? 1.371 19.391 23.281 1 94.75 28 ASP B C 1
ATOM 1274 O O . ASP B 1 28 ? 1.993 19.812 22.297 1 94.75 28 ASP B O 1
ATOM 1278 N N . ASP B 1 29 ? 1.842 18.531 24.078 1 95.38 29 ASP B N 1
ATOM 1279 C CA . ASP B 1 29 ? 3.197 18.031 23.859 1 95.38 29 ASP B CA 1
ATOM 1280 C C . ASP B 1 29 ? 3.291 17.234 22.562 1 95.38 29 ASP B C 1
ATOM 1282 O O . ASP B 1 29 ? 4.301 17.297 21.859 1 95.38 29 ASP B O 1
ATOM 1286 N N . LEU B 1 30 ? 2.23 16.5 22.281 1 95.69 30 LEU B N 1
ATOM 1287 C CA . LEU B 1 30 ? 2.223 15.742 21.031 1 95.69 30 LEU B CA 1
ATOM 1288 C C . LEU B 1 30 ? 2.02 16.672 19.828 1 95.69 30 LEU B C 1
ATOM 1290 O O . LEU B 1 30 ? 2.586 16.438 18.766 1 95.69 30 LEU B O 1
ATOM 1294 N N . LEU B 1 31 ? 1.234 17.719 20.016 1 95.69 31 LEU B N 1
ATOM 1295 C CA . LEU B 1 31 ? 1.062 18.719 18.969 1 95.69 31 LEU B CA 1
ATOM 1296 C C . LEU B 1 31 ? 2.385 19.406 18.641 1 95.69 31 LEU B C 1
ATOM 1298 O O . LEU B 1 31 ? 2.711 19.609 17.469 1 95.69 31 LEU B O 1
ATOM 1302 N N . MET B 1 32 ? 3.125 19.719 19.672 1 96.38 32 MET B N 1
ATOM 1303 C CA . MET B 1 32 ? 4.438 20.328 19.484 1 96.38 32 MET B CA 1
ATOM 1304 C C . MET B 1 32 ? 5.387 19.375 18.781 1 96.38 32 MET B C 1
ATOM 1306 O O . MET B 1 32 ? 6.141 19.781 17.891 1 96.38 32 MET B O 1
ATOM 1310 N N . ALA B 1 33 ? 5.348 18.125 19.172 1 96.69 33 ALA B N 1
ATOM 1311 C CA . ALA B 1 33 ? 6.18 17.109 18.516 1 96.69 33 ALA B CA 1
ATOM 1312 C C . ALA B 1 33 ? 5.824 16.984 17.031 1 96.69 33 ALA B C 1
ATOM 1314 O O . ALA B 1 33 ? 6.711 16.859 16.188 1 96.69 33 ALA B O 1
ATOM 1315 N N . LEU B 1 34 ? 4.504 17.016 16.688 1 96.56 34 LEU B N 1
ATOM 1316 C CA . LEU B 1 34 ? 4.055 16.969 15.305 1 96.56 34 LEU B CA 1
ATOM 1317 C C . LEU B 1 34 ? 4.633 18.125 14.508 1 96.56 34 LEU B C 1
ATOM 1319 O O . LEU B 1 34 ? 5.148 17.938 13.406 1 96.56 34 LEU B O 1
ATOM 1323 N N . ARG B 1 35 ? 4.566 19.312 15.109 1 95.75 35 ARG B N 1
ATOM 1324 C CA . ARG B 1 35 ? 5.094 20.5 14.453 1 95.75 35 ARG B CA 1
ATOM 1325 C C . ARG B 1 35 ? 6.602 20.406 14.258 1 95.75 35 ARG B C 1
ATOM 1327 O O . ARG B 1 35 ? 7.133 20.812 13.227 1 95.75 35 ARG B O 1
ATOM 1334 N N . PHE B 1 36 ? 7.25 19.859 15.234 1 95.25 36 PHE B N 1
ATOM 1335 C CA . PHE B 1 36 ? 8.703 19.719 15.18 1 95.25 36 PHE B CA 1
ATOM 1336 C C . PHE B 1 36 ? 9.102 18.75 14.078 1 95.25 36 PHE B C 1
ATOM 1338 O O . PHE B 1 36 ? 10.055 19 13.328 1 95.25 36 PHE B O 1
ATOM 1345 N N . VAL B 1 37 ? 8.375 17.656 13.969 1 95.12 37 VAL B N 1
ATOM 1346 C CA . VAL B 1 37 ? 8.758 16.578 13.055 1 95.12 37 VAL B CA 1
ATOM 1347 C C . VAL B 1 37 ? 8.297 16.922 11.633 1 95.12 37 VAL B C 1
ATOM 1349 O O . VAL B 1 37 ? 9.016 16.672 10.664 1 95.12 37 VAL B O 1
ATOM 1352 N N . PHE B 1 38 ? 7.113 17.547 11.445 1 96.12 38 PHE B N 1
ATOM 1353 C CA . PHE B 1 38 ? 6.523 17.672 10.125 1 96.12 38 PHE B CA 1
ATOM 1354 C C . PHE B 1 38 ? 6.426 19.141 9.703 1 96.12 38 PHE B C 1
ATOM 1356 O O . PHE B 1 38 ? 5.988 19.438 8.594 1 96.12 38 PHE B O 1
ATOM 1363 N N . GLY B 1 39 ? 6.781 20.031 10.625 1 93 39 GLY B N 1
ATOM 1364 C CA . GLY B 1 39 ? 6.777 21.453 10.273 1 93 39 GLY B CA 1
ATOM 1365 C C . GLY B 1 39 ? 5.383 22 10.055 1 93 39 GLY B C 1
ATOM 1366 O O . GLY B 1 39 ? 4.426 21.578 10.703 1 93 39 GLY B O 1
ATOM 1367 N N . PRO B 1 40 ? 5.316 22.969 9.203 1 89 40 PRO B N 1
ATOM 1368 C CA . PRO B 1 40 ? 4.039 23.656 8.977 1 89 40 PRO B CA 1
ATOM 1369 C C . PRO B 1 40 ? 2.959 22.719 8.43 1 89 40 PRO B C 1
ATOM 1371 O O . PRO B 1 40 ? 1.768 22.953 8.633 1 89 40 PRO B O 1
ATOM 1374 N N . CYS B 1 41 ? 3.359 21.672 7.816 1 92.38 41 CYS B N 1
ATOM 1375 C CA . CYS B 1 41 ? 2.432 20.688 7.266 1 92.38 41 CYS B CA 1
ATOM 1376 C C . CYS B 1 41 ? 1.562 20.094 8.359 1 92.38 41 CYS B C 1
ATOM 1378 O O . CYS B 1 41 ? 0.446 19.641 8.102 1 92.38 41 CYS B O 1
ATOM 1380 N N . ALA B 1 42 ? 2.016 20.156 9.594 1 96.12 42 ALA B N 1
ATOM 1381 C CA . ALA B 1 42 ? 1.32 19.531 10.711 1 96.12 42 ALA B CA 1
ATOM 1382 C C . ALA B 1 42 ? -0.02 20.203 10.977 1 96.12 42 ALA B C 1
ATOM 1384 O O . ALA B 1 42 ? -1.047 19.531 11.109 1 96.12 42 ALA B O 1
ATOM 1385 N N . LEU B 1 43 ? 0.026 21.5 11.055 1 94.75 43 LEU B N 1
ATOM 1386 C CA . LEU B 1 43 ? -1.204 22.234 11.32 1 94.75 43 LEU B CA 1
ATOM 1387 C C . LEU B 1 43 ? -2.184 22.094 10.164 1 94.75 43 LEU B C 1
ATOM 1389 O O . LEU B 1 43 ? -3.393 21.984 10.375 1 94.75 43 LEU B O 1
ATOM 1393 N N . GLN B 1 44 ? -1.691 22.172 8.969 1 96.06 44 GLN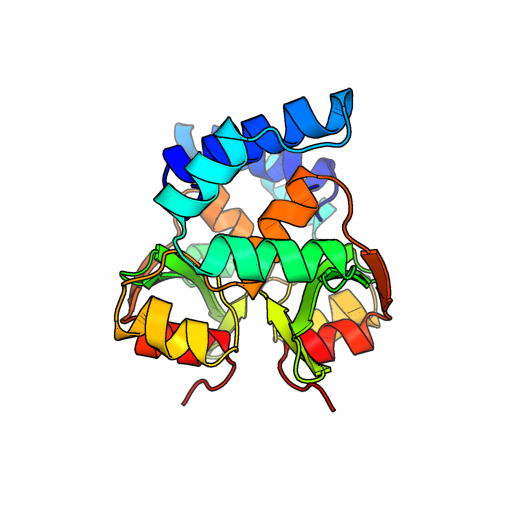 B N 1
ATOM 1394 C CA . GLN B 1 44 ? -2.539 22.016 7.793 1 96.06 44 GLN B CA 1
ATOM 1395 C C . GLN B 1 44 ? -3.195 20.641 7.758 1 96.06 44 GLN B C 1
ATOM 1397 O O . GLN B 1 44 ? -4.371 20.516 7.41 1 96.06 44 GLN B O 1
ATOM 1402 N N . ALA B 1 45 ? -2.426 19.594 8.094 1 97.75 45 ALA B N 1
ATOM 1403 C CA . ALA B 1 45 ? -2.961 18.234 8.141 1 97.75 45 ALA B CA 1
ATOM 1404 C C . ALA B 1 45 ? -4.047 18.109 9.203 1 97.75 45 ALA B C 1
ATOM 1406 O O . ALA B 1 45 ? -5.086 17.5 8.969 1 97.75 45 ALA B O 1
ATOM 1407 N N . LEU B 1 46 ? -3.801 18.75 10.344 1 96.69 46 LEU B N 1
ATOM 1408 C CA . LEU B 1 46 ? -4.793 18.703 11.414 1 96.69 46 LEU B CA 1
ATOM 1409 C C . LEU B 1 46 ? -6.082 19.406 10.992 1 96.69 46 LEU B C 1
ATOM 1411 O O . LEU B 1 46 ? -7.176 18.969 11.359 1 96.69 46 LEU B O 1
ATOM 1415 N N . ASP B 1 47 ? -5.93 20.469 10.258 1 96.38 47 ASP B N 1
ATOM 1416 C CA . ASP B 1 47 ? -7.109 21.141 9.727 1 96.38 47 ASP B CA 1
ATOM 1417 C C . ASP B 1 47 ? -7.918 20.203 8.828 1 96.38 47 ASP B C 1
ATOM 1419 O O . ASP B 1 47 ? -9.148 20.172 8.906 1 96.38 47 ASP B O 1
ATOM 1423 N N . LEU B 1 48 ? -7.254 19.422 7.965 1 97.44 48 LEU B N 1
ATOM 1424 C CA . LEU B 1 48 ? -7.926 18.453 7.105 1 97.44 48 LEU B CA 1
ATOM 1425 C C . LEU B 1 48 ? -8.672 17.406 7.941 1 97.44 48 LEU B C 1
ATOM 1427 O O . LEU B 1 48 ? -9.789 17.016 7.598 1 97.44 48 LEU B O 1
ATOM 1431 N N . VAL B 1 49 ? -8.062 16.969 9.07 1 97.44 49 VAL B N 1
ATOM 1432 C CA . VAL B 1 49 ? -8.688 16 9.969 1 97.44 49 VAL B CA 1
ATOM 1433 C C . VAL B 1 49 ? -9.945 16.609 10.578 1 97.44 49 VAL B C 1
ATOM 1435 O O . VAL B 1 49 ? -11 15.969 10.594 1 97.44 49 VAL B O 1
ATOM 1438 N N . ASP B 1 50 ? -9.828 17.859 10.992 1 95.38 50 ASP B N 1
ATOM 1439 C CA . ASP B 1 50 ? -10.953 18.531 11.648 1 95.38 50 ASP B CA 1
ATOM 1440 C C . ASP B 1 50 ? -12.125 18.703 10.68 1 95.38 50 ASP B C 1
ATOM 1442 O O . ASP B 1 50 ? -13.281 18.609 11.086 1 95.38 50 ASP B O 1
ATOM 1446 N N . ARG B 1 51 ? -11.828 18.859 9.5 1 96.12 51 ARG B N 1
ATOM 1447 C CA . ARG B 1 51 ? -12.859 19.078 8.492 1 96.12 51 ARG B CA 1
ATOM 1448 C C . ARG B 1 51 ? -13.383 17.75 7.961 1 96.12 51 ARG B C 1
ATOM 1450 O O . ARG B 1 51 ? -14.195 17.719 7.031 1 96.12 51 ARG B O 1
ATOM 1457 N N . ARG B 1 52 ? -12.906 16.641 8.422 1 96.56 52 ARG B N 1
ATOM 1458 C CA . ARG B 1 52 ? -13.32 15.297 7.996 1 96.56 52 ARG B CA 1
ATOM 1459 C C . ARG B 1 52 ? -13.094 15.109 6.5 1 96.56 52 ARG B C 1
ATOM 1461 O O . ARG B 1 52 ? -13.961 14.586 5.797 1 96.56 52 ARG B O 1
ATOM 1468 N N . SER B 1 53 ? -11.883 15.516 6.086 1 97.94 53 SER B N 1
ATOM 1469 C CA . SER B 1 53 ? -11.578 15.539 4.66 1 97.94 53 SER B CA 1
ATOM 1470 C C . SER B 1 53 ? -10.938 14.227 4.215 1 97.94 53 SER B C 1
ATOM 1472 O O . SER B 1 53 ? -10.648 14.039 3.031 1 97.94 53 SER B O 1
ATOM 1474 N N . VAL B 1 54 ? -10.664 13.344 5.07 1 98.44 54 VAL B N 1
ATOM 1475 C CA . VAL B 1 54 ? -10.008 12.078 4.762 1 98.44 54 VAL B CA 1
ATOM 1476 C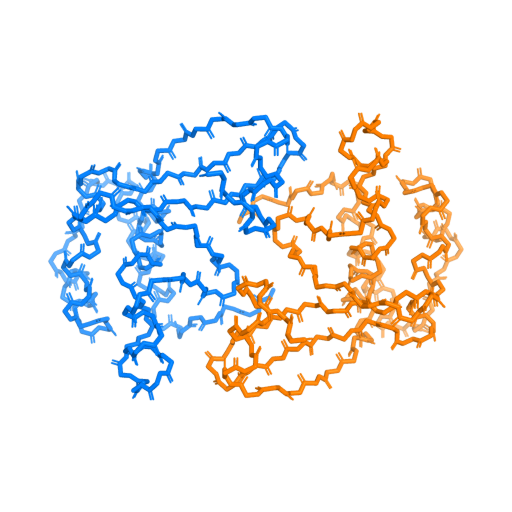 C . VAL B 1 54 ? -11.039 10.953 4.691 1 98.44 54 VAL B C 1
ATOM 1478 O O . VAL B 1 54 ? -11.758 10.703 5.66 1 98.44 54 VAL B O 1
ATOM 1481 N N . THR B 1 55 ? -11.078 10.32 3.533 1 98.31 55 THR B N 1
ATOM 1482 C CA . THR B 1 55 ? -12.031 9.234 3.314 1 98.31 55 THR B CA 1
ATOM 1483 C C . THR B 1 55 ? -11.305 7.961 2.902 1 98.31 55 THR B C 1
ATOM 1485 O O . THR B 1 55 ? -10.438 7.984 2.025 1 98.31 55 THR B O 1
ATOM 1488 N N . ARG B 1 56 ? -11.57 6.926 3.578 1 97.69 56 ARG B N 1
ATOM 1489 C CA . ARG B 1 56 ? -11.141 5.605 3.121 1 97.69 56 ARG B CA 1
ATOM 1490 C C . ARG B 1 56 ? -12.188 4.977 2.211 1 97.69 56 ARG B C 1
ATOM 1492 O O . ARG B 1 56 ? -13.328 4.758 2.625 1 97.69 56 ARG B O 1
ATOM 1499 N N . LEU B 1 57 ? -11.82 4.801 0.957 1 97.25 57 LEU B N 1
ATOM 1500 C CA . LEU B 1 57 ? -12.672 4.098 0.005 1 97.25 57 LEU B CA 1
ATOM 1501 C C . LEU B 1 57 ? -12.422 2.596 0.053 1 97.25 57 LEU B C 1
ATOM 1503 O O . LEU B 1 57 ? -11.266 2.154 0.067 1 97.25 57 LEU B O 1
ATOM 1507 N N . SER B 1 58 ? -13.453 1.862 0.127 1 96.44 58 SER B N 1
ATOM 1508 C CA . SER B 1 58 ? -13.336 0.407 0.146 1 96.44 58 SER B CA 1
ATOM 1509 C C . SER B 1 58 ? -14.289 -0.233 -0.861 1 96.44 58 SER B C 1
ATOM 1511 O O . SER B 1 58 ? -15.344 0.322 -1.166 1 96.44 58 SER B O 1
ATOM 1513 N N . SER B 1 59 ? -13.938 -1.363 -1.441 1 95.19 59 SER B N 1
ATOM 1514 C CA . SER B 1 59 ? -14.742 -2.068 -2.43 1 95.19 59 SER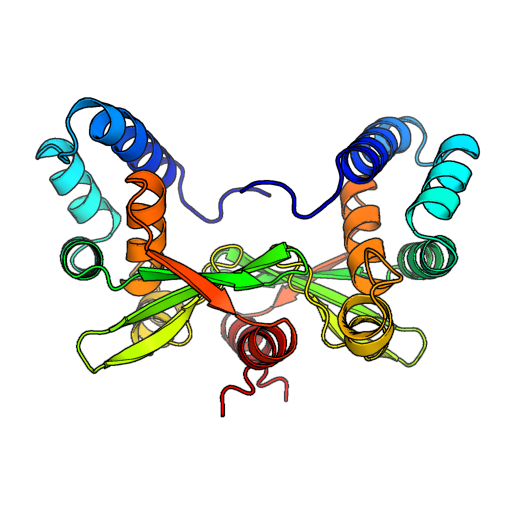 B CA 1
ATOM 1515 C C . SER B 1 59 ? -15.055 -3.49 -1.974 1 95.19 59 SER B C 1
ATOM 1517 O O . SER B 1 59 ? -14.422 -4.004 -1.05 1 95.19 59 SER B O 1
ATOM 1519 N N . PRO B 1 60 ? -16.062 -4.156 -2.578 1 91.94 60 PRO B N 1
ATOM 1520 C CA . PRO B 1 60 ? -16.469 -5.504 -2.18 1 91.94 60 PRO B CA 1
ATOM 1521 C C . PRO B 1 60 ? -15.336 -6.523 -2.305 1 91.94 60 PRO B C 1
ATOM 1523 O O . PRO B 1 60 ? -15.289 -7.492 -1.543 1 91.94 60 PRO B O 1
ATOM 1526 N N . SER B 1 61 ? -14.391 -6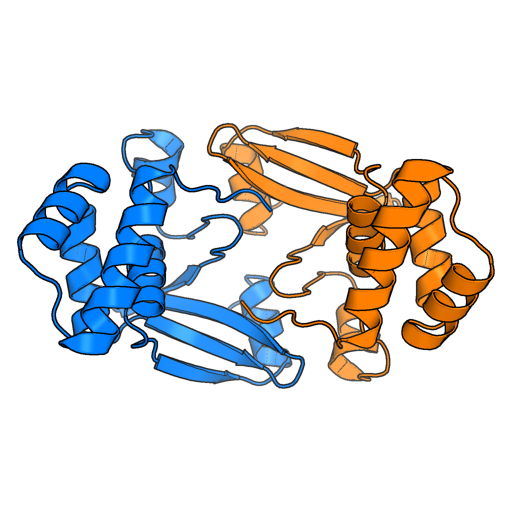.285 -3.184 1 89.81 61 SER B N 1
ATOM 1527 C CA . SER B 1 61 ? -13.289 -7.219 -3.377 1 89.81 61 SER B CA 1
ATOM 1528 C C . SER B 1 61 ? -12.242 -7.07 -2.275 1 89.81 61 SER B C 1
ATOM 1530 O O . SER B 1 61 ? -11.273 -7.828 -2.227 1 89.81 61 SER B O 1
ATOM 1532 N N . GLY B 1 62 ? -12.406 -6.008 -1.395 1 90.81 62 GLY B N 1
ATOM 1533 C CA . GLY B 1 62 ? -11.516 -5.871 -0.254 1 90.81 62 GLY B CA 1
ATOM 1534 C C . GLY B 1 62 ? -10.445 -4.812 -0.453 1 90.81 62 GLY B C 1
ATOM 1535 O O . GLY B 1 62 ? -9.664 -4.535 0.457 1 90.81 62 GLY B O 1
ATOM 1536 N N . ARG B 1 63 ? -10.445 -4.223 -1.623 1 93.06 63 ARG B N 1
ATOM 1537 C CA . ARG B 1 63 ? -9.477 -3.166 -1.899 1 93.06 63 ARG B CA 1
ATOM 1538 C C . ARG B 1 63 ? -9.883 -1.859 -1.228 1 93.06 63 ARG B C 1
ATOM 1540 O O . ARG B 1 63 ? -11.07 -1.583 -1.065 1 93.06 63 ARG B O 1
ATOM 1547 N N . SER B 1 64 ? -8.828 -1.088 -0.837 1 94.62 64 SER B N 1
ATOM 1548 C CA . SER B 1 64 ? -9.141 0.197 -0.218 1 94.62 64 SER B CA 1
ATOM 1549 C C . SER B 1 64 ? -8.039 1.218 -0.484 1 94.62 64 SER B C 1
ATOM 1551 O O . SER B 1 64 ? -6.879 0.851 -0.688 1 94.62 64 SER B O 1
ATOM 1553 N N . VAL B 1 65 ? -8.422 2.469 -0.548 1 95.44 65 VAL B N 1
ATOM 1554 C CA . VAL B 1 65 ? -7.5 3.586 -0.718 1 95.44 65 VAL B CA 1
ATOM 1555 C C . VAL B 1 65 ? -8.008 4.801 0.056 1 95.44 65 VAL B C 1
ATOM 1557 O O . VAL B 1 65 ? -9.18 4.852 0.445 1 95.44 65 VAL B O 1
ATOM 1560 N N . PHE B 1 66 ? -7.09 5.734 0.297 1 97.19 66 PHE B N 1
ATOM 1561 C CA . PHE B 1 66 ? -7.469 6.973 0.965 1 97.19 66 PHE B CA 1
ATOM 1562 C C . PHE B 1 66 ? -7.555 8.117 -0.032 1 97.19 66 PHE B C 1
ATOM 1564 O O . PHE B 1 66 ? -6.688 8.266 -0.898 1 97.19 66 PHE B O 1
ATOM 1571 N N . GLN B 1 67 ? -8.625 8.82 0.123 1 97.62 67 GLN B N 1
ATOM 1572 C CA . GLN B 1 67 ? -8.789 10.062 -0.62 1 97.62 67 GLN B CA 1
ATOM 1573 C C . GLN B 1 67 ? -8.891 11.258 0.324 1 97.62 67 GLN B C 1
ATOM 1575 O O . GLN B 1 67 ? -9.562 11.188 1.353 1 9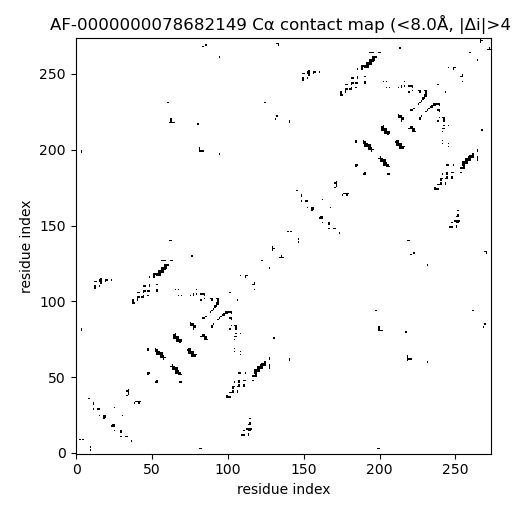7.62 67 GLN B O 1
ATOM 1580 N N . VAL B 1 68 ? -8.148 12.258 -0.052 1 98.06 68 VAL B N 1
ATOM 1581 C CA . VAL B 1 68 ? -8.148 13.461 0.77 1 98.06 68 VAL B CA 1
ATOM 1582 C C . VAL B 1 68 ? -8.586 14.664 -0.068 1 98.06 68 VAL B C 1
ATOM 1584 O O . VAL B 1 68 ? -8 14.938 -1.119 1 98.06 68 VAL B O 1
ATOM 1587 N N . THR B 1 69 ? -9.609 15.281 0.454 1 96.25 69 THR B N 1
ATOM 1588 C CA . THR B 1 69 ? -10.086 16.484 -0.23 1 96.25 69 THR B CA 1
ATOM 1589 C C . THR B 1 69 ? -9.438 17.734 0.352 1 96.25 69 THR B C 1
ATOM 1591 O O . THR B 1 69 ? -9.609 18.031 1.533 1 96.25 69 THR B O 1
ATOM 1594 N N . GLY B 1 70 ? -8.711 18.469 -0.473 1 89 70 GLY B N 1
ATOM 1595 C CA . GLY B 1 70 ? -8.039 19.688 -0.048 1 89 70 GLY B CA 1
ATOM 1596 C C . GLY B 1 70 ? -8.977 20.875 0.07 1 89 70 GLY B C 1
ATOM 1597 O O . GLY B 1 70 ? -10.18 20.75 -0.181 1 89 70 GLY B O 1
ATOM 1598 N N . GLY B 1 71 ? -8.297 22 0.573 1 82.69 71 GLY B N 1
ATOM 1599 C CA . GLY B 1 71 ? -9.062 23.219 0.748 1 82.69 71 GLY B CA 1
ATOM 1600 C C . GLY B 1 71 ? -9.656 23.75 -0.547 1 82.69 71 GLY B C 1
ATOM 1601 O O . GLY B 1 71 ? -10.688 24.422 -0.535 1 82.69 71 GLY B O 1
ATOM 1602 N N . SER B 1 72 ? -9.062 23.391 -1.704 1 83 72 SER B N 1
ATOM 1603 C CA . SER B 1 72 ? -9.547 23.844 -3.006 1 83 72 SER B CA 1
ATOM 1604 C C . SER B 1 72 ? -10.711 22.984 -3.49 1 83 72 SER B C 1
ATOM 1606 O O . SER B 1 72 ? -11.328 23.297 -4.512 1 83 72 SER B O 1
ATOM 1608 N N . GLY B 1 73 ? -11.016 21.984 -2.779 1 87.56 73 GLY B N 1
ATOM 1609 C CA . GLY B 1 73 ? -12.055 21.062 -3.227 1 87.56 73 GLY B CA 1
ATOM 1610 C C . GLY B 1 73 ? -11.508 19.922 -4.059 1 87.56 73 GLY B C 1
ATOM 1611 O O . GLY B 1 73 ? -12.227 18.953 -4.352 1 87.56 73 GLY B O 1
ATOM 1612 N N . ARG B 1 74 ? -10.266 20 -4.434 1 92.56 74 ARG B N 1
ATOM 1613 C CA . ARG B 1 74 ? -9.648 18.922 -5.199 1 92.56 74 ARG B CA 1
ATOM 1614 C C . ARG B 1 74 ? -9.359 17.719 -4.309 1 92.56 74 ARG B C 1
ATOM 1616 O O . ARG B 1 74 ? -8.906 17.875 -3.172 1 92.56 74 ARG B O 1
ATOM 1623 N N . SER B 1 75 ? -9.586 16.547 -4.895 1 95.25 75 SER B N 1
ATOM 1624 C CA . SER B 1 75 ? -9.352 15.32 -4.141 1 95.25 75 SER B CA 1
ATOM 1625 C C . SER B 1 75 ? -8.109 14.594 -4.645 1 95.25 75 SER B C 1
ATOM 1627 O O . SER B 1 75 ? -7.867 14.531 -5.852 1 95.25 75 SER B O 1
ATOM 1629 N N . TYR B 1 76 ? -7.383 14.094 -3.705 1 96.06 76 TYR B N 1
ATOM 1630 C CA . TYR B 1 76 ? -6.18 13.336 -4.031 1 96.06 76 TYR B CA 1
ATOM 1631 C C . TYR B 1 76 ? -6.27 11.914 -3.479 1 96.06 76 TYR B C 1
ATOM 1633 O O . TYR B 1 76 ? -6.566 11.719 -2.299 1 96.06 76 TYR B O 1
ATOM 1641 N N . THR B 1 77 ? -6.035 10.945 -4.363 1 95.94 77 THR B N 1
ATOM 1642 C CA . THR B 1 77 ? -5.934 9.555 -3.922 1 95.94 77 THR B CA 1
ATOM 1643 C C . THR B 1 77 ? -4.508 9.234 -3.488 1 95.94 77 THR B C 1
ATOM 1645 O O . THR B 1 77 ? -3.58 9.281 -4.301 1 95.94 77 THR B O 1
ATOM 1648 N N . CYS B 1 78 ? -4.297 8.859 -2.26 1 95.94 78 CYS B N 1
ATOM 1649 C CA . CYS B 1 78 ? -2.971 8.633 -1.695 1 95.94 78 CYS B CA 1
ATOM 1650 C C . CYS B 1 78 ? -2.668 7.141 -1.599 1 95.94 78 CYS B C 1
ATOM 1652 O O . CYS B 1 78 ? -3.527 6.355 -1.199 1 95.94 78 CYS B O 1
ATOM 1654 N N . LEU B 1 79 ? -1.514 6.801 -2.004 1 93.62 79 LEU B N 1
ATOM 1655 C CA . LEU B 1 79 ? -0.995 5.457 -1.774 1 93.62 79 LEU B CA 1
ATOM 1656 C C . LEU B 1 79 ? -0.073 5.43 -0.561 1 93.62 79 LEU B C 1
ATOM 1658 O O . LEU B 1 79 ? 1.14 5.613 -0.693 1 93.62 79 LEU B O 1
ATOM 1662 N N . VAL B 1 80 ? -0.614 5.086 0.555 1 92.75 80 VAL B N 1
ATOM 1663 C CA . VAL B 1 80 ? 0.051 5.273 1.84 1 92.75 80 VAL B CA 1
ATOM 1664 C C . VAL B 1 80 ? 1.217 4.293 1.967 1 92.75 80 VAL B C 1
ATOM 1666 O O . VAL B 1 80 ? 2.256 4.629 2.541 1 92.75 80 VAL B O 1
ATOM 1669 N N . SER B 1 81 ? 1.032 3.129 1.384 1 88.38 81 SER B N 1
ATOM 1670 C CA . SER B 1 81 ? 2.08 2.121 1.507 1 88.38 81 SER B CA 1
ATOM 1671 C C . SER B 1 81 ? 3.359 2.562 0.803 1 88.38 81 SER B C 1
ATOM 1673 O O . SER B 1 81 ? 4.449 2.084 1.126 1 88.38 81 SER B O 1
ATOM 1675 N N . CYS B 1 82 ? 3.232 3.502 -0.129 1 89.56 82 CYS B N 1
ATOM 1676 C CA . CYS B 1 82 ? 4.375 4.02 -0.871 1 89.56 82 CYS B CA 1
ATOM 1677 C C . CYS B 1 82 ? 4.59 5.5 -0.582 1 89.56 82 CYS B C 1
ATOM 1679 O O . CYS B 1 82 ? 5.445 6.141 -1.196 1 89.56 82 CYS B O 1
ATOM 1681 N N . HIS B 1 83 ? 3.842 6.008 0.375 1 92.56 83 HIS B N 1
ATOM 1682 C CA . HIS B 1 83 ? 3.896 7.434 0.683 1 92.56 83 HIS B CA 1
ATOM 1683 C C . HIS B 1 83 ? 3.83 8.273 -0.587 1 92.56 83 HIS B C 1
ATOM 1685 O O . HIS B 1 83 ? 4.668 9.148 -0.799 1 92.56 83 HIS B O 1
ATOM 1691 N N . TYR B 1 84 ? 2.848 8.055 -1.332 1 94.31 84 TYR B N 1
ATOM 1692 C CA . TYR B 1 84 ? 2.662 8.789 -2.574 1 94.31 84 TYR B CA 1
ATOM 1693 C C . TYR B 1 84 ? 1.362 9.586 -2.549 1 94.31 84 TYR B C 1
ATOM 1695 O O . TYR B 1 84 ? 0.315 9.062 -2.164 1 94.31 84 TYR B O 1
ATOM 1703 N N . CYS B 1 85 ? 1.496 10.781 -2.953 1 96.06 85 CYS B N 1
ATOM 1704 C CA . CYS B 1 85 ? 0.376 11.695 -3.158 1 96.06 85 CYS B CA 1
ATOM 1705 C C . CYS B 1 85 ? 0.547 12.484 -4.449 1 96.06 85 CYS B C 1
ATOM 1707 O O . CYS B 1 85 ? 1.626 13.016 -4.719 1 96.06 85 CYS B O 1
ATOM 1709 N N . PRO B 1 86 ? -0.533 12.539 -5.312 1 94.69 86 PRO B N 1
ATOM 1710 C CA . PRO B 1 86 ? -0.4 13.242 -6.59 1 94.69 86 PRO B CA 1
ATOM 1711 C C . PRO B 1 86 ? -0.491 14.758 -6.441 1 94.69 86 PRO B C 1
ATOM 1713 O O . PRO B 1 86 ? -0.579 15.477 -7.441 1 94.69 86 PRO B O 1
ATOM 1716 N N . CYS B 1 87 ? -0.385 15.281 -5.238 1 94.94 87 CYS B N 1
ATOM 1717 C CA . CYS B 1 87 ? -0.528 16.719 -5.059 1 94.94 87 CYS B CA 1
ATOM 1718 C C . CYS B 1 87 ? 0.767 17.453 -5.406 1 94.94 87 CYS B C 1
ATOM 1720 O O . CYS B 1 87 ? 1.845 16.844 -5.371 1 94.94 87 CYS B O 1
ATOM 1722 N N . PRO B 1 88 ? 0.652 18.75 -5.773 1 93.75 88 PRO B N 1
ATOM 1723 C CA . PRO B 1 88 ? 1.844 19.516 -6.125 1 93.75 88 PRO B CA 1
ATOM 1724 C C . PRO B 1 88 ? 2.844 19.625 -4.973 1 93.75 88 PRO B C 1
ATOM 1726 O O . PRO B 1 88 ? 4.055 19.578 -5.199 1 93.75 88 PRO B O 1
ATOM 1729 N N . ALA B 1 89 ? 2.389 19.734 -3.775 1 93.88 89 ALA B N 1
ATOM 1730 C CA . ALA B 1 89 ? 3.291 19.859 -2.633 1 93.88 89 ALA B CA 1
ATOM 1731 C C . ALA B 1 89 ? 4.156 18.609 -2.486 1 93.88 89 ALA B C 1
ATOM 1733 O O . ALA B 1 89 ? 5.324 18.703 -2.104 1 93.88 89 ALA B O 1
ATOM 1734 N N . PHE B 1 90 ? 3.633 17.469 -2.725 1 94.56 90 PHE B N 1
ATOM 1735 C CA . PHE B 1 90 ? 4.422 16.25 -2.682 1 94.56 90 PHE B CA 1
ATOM 1736 C C . PHE B 1 90 ? 5.562 16.297 -3.691 1 94.56 90 PHE B C 1
ATOM 1738 O O . PHE B 1 90 ? 6.719 16.047 -3.344 1 94.56 90 PHE B O 1
ATOM 1745 N N . SER B 1 91 ? 5.199 16.656 -4.922 1 93.56 91 SER B N 1
ATOM 1746 C CA . SER B 1 91 ? 6.207 16.703 -5.977 1 93.56 91 SER B CA 1
ATOM 1747 C C . SER B 1 91 ? 7.27 17.75 -5.672 1 93.56 91 SER B C 1
ATOM 1749 O O . SER B 1 91 ? 8.461 17.516 -5.852 1 93.56 91 SER B O 1
ATOM 1751 N N . TYR B 1 92 ? 6.871 18.844 -5.133 1 94.31 92 TYR B N 1
ATOM 1752 C CA . TYR B 1 92 ? 7.793 19.953 -4.93 1 94.31 92 TYR B CA 1
ATOM 1753 C C . TYR B 1 92 ? 8.523 19.812 -3.6 1 94.31 92 TYR B C 1
ATOM 1755 O O . TYR B 1 92 ? 9.734 19.594 -3.566 1 94.31 92 TYR B O 1
ATOM 1763 N N . SER B 1 93 ? 7.809 19.812 -2.463 1 92.56 93 SER B N 1
ATOM 1764 C CA . SER B 1 93 ? 8.406 19.906 -1.138 1 92.56 93 SER B CA 1
ATOM 1765 C C . SER B 1 93 ? 9 18.578 -0.698 1 92.56 93 SER B C 1
ATOM 1767 O O . SER B 1 93 ? 10.055 18.531 -0.063 1 92.56 93 SER B O 1
ATOM 1769 N N . VAL B 1 94 ? 8.344 17.469 -1.07 1 92.25 94 VAL B N 1
ATOM 1770 C CA . VAL B 1 94 ? 8.789 16.156 -0.605 1 92.25 94 VAL B CA 1
ATOM 1771 C C . VAL B 1 94 ? 9.859 15.609 -1.541 1 92.25 94 VAL B C 1
ATOM 1773 O O . VAL B 1 94 ? 10.938 15.211 -1.094 1 92.25 94 VAL B O 1
ATOM 1776 N N . LEU B 1 95 ? 9.57 15.703 -2.822 1 91.88 95 LEU B N 1
ATOM 1777 C CA . LEU B 1 95 ? 10.469 15 -3.738 1 91.88 95 LEU B CA 1
ATOM 1778 C C . LEU B 1 95 ? 11.594 15.914 -4.199 1 91.88 95 LEU B C 1
ATOM 1780 O O . LEU B 1 95 ? 12.766 15.531 -4.152 1 91.88 95 LEU B O 1
ATOM 1784 N N . ARG B 1 96 ? 11.227 17.062 -4.66 1 92 96 ARG B N 1
ATOM 1785 C CA . ARG B 1 96 ? 12.227 17.922 -5.281 1 92 96 ARG B CA 1
ATOM 1786 C C . ARG B 1 96 ? 13.117 18.578 -4.227 1 92 96 ARG B C 1
ATOM 1788 O O . ARG B 1 96 ? 14.344 18.469 -4.289 1 92 96 ARG B O 1
ATOM 1795 N N . ARG B 1 97 ? 12.523 19.188 -3.23 1 92.44 97 ARG B N 1
ATOM 1796 C CA . ARG B 1 97 ? 13.273 19.953 -2.238 1 92.44 97 ARG B CA 1
ATOM 1797 C C . ARG B 1 97 ? 13.742 19.062 -1.098 1 92.44 97 ARG B C 1
ATOM 1799 O O . ARG B 1 97 ? 14.711 19.391 -0.402 1 92.44 97 ARG B O 1
ATOM 1806 N N . ASN B 1 98 ? 12.969 18.031 -0.937 1 90.5 98 ASN B N 1
ATOM 1807 C CA . ASN B 1 98 ? 13.273 17.094 0.139 1 90.5 98 ASN B CA 1
ATOM 1808 C C . ASN B 1 98 ? 13.312 17.797 1.496 1 90.5 98 ASN B C 1
ATOM 1810 O O . ASN B 1 98 ? 14.195 17.516 2.312 1 90.5 98 ASN B O 1
ATOM 1814 N N . ASP B 1 99 ? 12.445 18.703 1.706 1 90.81 99 ASP B N 1
ATOM 1815 C CA . ASP B 1 99 ? 12.43 19.453 2.961 1 90.81 99 ASP B CA 1
ATOM 1816 C C . ASP B 1 99 ? 11.203 19.109 3.795 1 90.81 99 ASP B C 1
ATOM 1818 O O . ASP B 1 99 ? 10.977 19.688 4.855 1 90.81 99 ASP B O 1
ATOM 1822 N N . ALA B 1 100 ? 10.375 18.234 3.312 1 92.38 100 ALA B N 1
ATOM 1823 C CA . ALA B 1 100 ? 9.227 17.734 4.055 1 92.38 100 ALA B CA 1
ATOM 1824 C C . ALA B 1 100 ? 9.172 16.203 4.012 1 92.38 100 ALA B C 1
ATOM 1826 O O . ALA B 1 100 ? 9.406 15.602 2.963 1 92.38 100 ALA B O 1
ATOM 1827 N N . LEU B 1 101 ? 8.766 15.578 5.129 1 91.81 101 LEU B N 1
ATOM 1828 C CA . LEU B 1 101 ? 8.672 14.125 5.195 1 91.81 101 LEU B CA 1
ATOM 1829 C C . LEU B 1 101 ? 7.43 13.625 4.473 1 91.81 101 LEU B C 1
ATOM 1831 O O . LEU B 1 101 ? 7.477 12.602 3.787 1 91.81 101 LEU B O 1
ATOM 1835 N N . LEU B 1 102 ? 6.398 14.375 4.66 1 95.19 102 LEU B N 1
ATOM 1836 C CA . LEU B 1 102 ? 5.105 14.062 4.062 1 95.19 102 LEU B CA 1
ATOM 1837 C C . LEU B 1 102 ? 4.383 15.336 3.633 1 95.19 102 LEU B C 1
ATOM 1839 O O . LEU B 1 102 ? 4.617 16.406 4.195 1 95.19 102 LEU B O 1
ATOM 1843 N N . CYS B 1 103 ? 3.607 15.203 2.572 1 95.69 103 CYS B N 1
ATOM 1844 C CA . CYS B 1 103 ? 2.686 16.297 2.316 1 95.69 103 CYS B CA 1
ATOM 1845 C C . CYS B 1 103 ? 1.551 16.312 3.334 1 95.69 103 CYS B C 1
ATOM 1847 O O . CYS B 1 103 ? 1.366 15.344 4.074 1 95.69 103 CYS B O 1
ATOM 1849 N N . LYS B 1 104 ? 0.819 17.344 3.352 1 96.88 104 LYS B N 1
ATOM 1850 C CA . LYS B 1 104 ? -0.258 17.469 4.332 1 96.88 104 LYS B CA 1
ATOM 1851 C C . LYS B 1 104 ? -1.308 16.375 4.125 1 96.88 104 LYS B C 1
ATOM 1853 O O . LYS B 1 104 ? -1.964 15.953 5.078 1 96.88 104 LYS B O 1
ATOM 1858 N N . HIS B 1 105 ? -1.508 15.898 2.896 1 97.5 105 HIS B N 1
ATOM 1859 C CA . HIS B 1 105 ? -2.512 14.875 2.613 1 97.5 105 HIS B CA 1
ATOM 1860 C C . HIS B 1 105 ? -2.129 13.539 3.234 1 97.5 105 HIS B C 1
ATOM 1862 O O . HIS B 1 105 ? -2.922 12.938 3.965 1 97.5 105 HIS B O 1
ATOM 1868 N N . ILE B 1 106 ? -0.959 13.094 2.994 1 97.06 106 ILE B N 1
ATOM 1869 C CA . ILE B 1 106 ? -0.508 11.82 3.557 1 97.06 106 ILE B CA 1
ATOM 1870 C C . ILE B 1 106 ? -0.458 11.922 5.078 1 97.06 106 ILE B C 1
ATOM 1872 O O . ILE B 1 106 ? -0.865 10.992 5.781 1 97.06 106 ILE B O 1
ATOM 1876 N N . LEU B 1 107 ? 0.035 13.047 5.57 1 97.31 107 LEU B N 1
ATOM 1877 C CA . LEU B 1 107 ? 0.076 13.227 7.016 1 97.31 107 LEU B CA 1
ATOM 1878 C C . LEU B 1 107 ? -1.327 13.172 7.609 1 97.31 107 LEU B C 1
ATOM 1880 O O . LEU B 1 107 ? -1.538 12.562 8.656 1 97.31 107 LEU B O 1
ATOM 1884 N N . ALA B 1 108 ? -2.254 13.797 6.973 1 98.12 108 ALA B N 1
ATOM 1885 C CA . ALA B 1 108 ? -3.635 13.758 7.449 1 98.12 108 ALA B CA 1
ATOM 1886 C C . ALA B 1 108 ? -4.156 12.328 7.512 1 98.12 108 ALA B C 1
ATOM 1888 O O . ALA B 1 108 ? -4.879 11.961 8.445 1 98.12 108 ALA B O 1
ATOM 1889 N N . VAL B 1 109 ? -3.816 11.5 6.57 1 98.06 109 VAL B N 1
ATOM 1890 C CA . VAL B 1 109 ? -4.23 10.102 6.566 1 98.06 109 VAL B CA 1
ATOM 1891 C C . VAL B 1 109 ? -3.672 9.391 7.801 1 98.06 109 VAL B C 1
ATOM 1893 O O . VAL B 1 109 ? -4.406 8.711 8.516 1 98.06 109 VAL B O 1
ATOM 1896 N N . TYR B 1 110 ? -2.389 9.594 8.062 1 97.19 110 TYR B N 1
ATOM 1897 C CA . TYR B 1 110 ? -1.771 8.969 9.227 1 97.19 110 TYR B CA 1
ATOM 1898 C C . TYR B 1 110 ? -2.459 9.414 10.508 1 97.19 110 TYR B C 1
ATOM 1900 O O . TYR B 1 110 ? -2.719 8.602 11.398 1 97.19 110 TYR B O 1
ATOM 1908 N N . LEU B 1 111 ? -2.719 10.664 10.594 1 97.44 111 LEU B N 1
ATOM 1909 C CA . LEU B 1 111 ? -3.354 11.211 11.789 1 97.44 111 LEU B CA 1
ATOM 1910 C C . LEU B 1 111 ? -4.766 10.656 11.953 1 97.44 111 LEU B C 1
ATOM 1912 O O . LEU B 1 111 ? -5.156 10.266 13.055 1 97.44 111 LEU B O 1
ATOM 1916 N N . CYS B 1 112 ? -5.52 10.617 10.883 1 97.88 112 CYS B N 1
ATOM 1917 C CA . CYS B 1 112 ? -6.875 10.078 10.938 1 97.88 112 CYS B CA 1
ATOM 1918 C C . CYS B 1 112 ? -6.863 8.617 11.375 1 97.88 112 CYS B C 1
ATOM 1920 O O . CYS B 1 112 ? -7.703 8.203 12.18 1 97.88 112 CYS B O 1
ATOM 1922 N N . ARG B 1 113 ? -5.953 7.895 10.844 1 96.44 113 ARG B N 1
ATOM 1923 C CA . ARG B 1 113 ? -5.828 6.492 11.219 1 96.44 113 ARG B CA 1
ATOM 1924 C C . ARG B 1 113 ? -5.504 6.355 12.703 1 96.44 113 ARG B C 1
ATOM 1926 O O . ARG B 1 113 ? -6.113 5.547 13.406 1 96.44 113 ARG B O 1
ATOM 1933 N N . ALA B 1 114 ? -4.578 7.176 13.141 1 96.38 114 ALA B N 1
ATOM 1934 C CA . ALA B 1 114 ? -4.172 7.113 14.539 1 96.38 114 ALA B CA 1
ATOM 1935 C C . ALA B 1 114 ? -5.324 7.5 15.461 1 96.38 114 ALA B C 1
ATOM 1937 O O . ALA B 1 114 ? -5.492 6.918 16.547 1 96.38 114 ALA B O 1
ATOM 1938 N N . MET B 1 115 ? -6.078 8.391 15.031 1 96.56 115 MET B N 1
ATOM 1939 C CA . MET B 1 115 ? -7.16 8.922 15.852 1 96.56 115 MET B CA 1
ATOM 1940 C C . MET B 1 115 ? -8.43 8.102 15.672 1 96.56 115 MET B C 1
ATOM 1942 O O . MET B 1 115 ? -9.383 8.242 16.438 1 96.56 115 MET B O 1
ATOM 1946 N N . GLY B 1 116 ? -8.547 7.262 14.664 1 95.69 116 GLY B N 1
ATOM 1947 C CA . GLY B 1 116 ? -9.727 6.449 14.406 1 95.69 116 GLY B CA 1
ATOM 1948 C C . GLY B 1 116 ? -10.914 7.254 13.914 1 95.69 116 GLY B C 1
ATOM 1949 O O . GLY B 1 116 ? -12.062 6.934 14.227 1 95.69 116 GLY B O 1
ATOM 1950 N N . VAL B 1 117 ? -10.578 8.344 13.133 1 96.5 117 VAL B N 1
ATOM 1951 C CA . VAL B 1 117 ? -11.672 9.227 12.742 1 96.5 117 VAL B CA 1
ATOM 1952 C C . VAL B 1 117 ? -11.766 9.289 11.219 1 96.5 117 VAL B C 1
ATOM 1954 O O . VAL B 1 117 ? -12.336 10.227 10.664 1 96.5 117 VAL B O 1
ATOM 1957 N N . THR B 1 118 ? -11.305 8.344 10.484 1 96.25 118 THR B N 1
ATOM 1958 C CA . THR B 1 118 ? -11.383 8.312 9.031 1 96.25 118 THR B CA 1
ATOM 1959 C C . THR B 1 118 ? -12.812 8.062 8.57 1 96.25 118 THR B C 1
ATOM 1961 O O . THR B 1 118 ? -13.508 7.191 9.102 1 96.25 118 THR B O 1
ATOM 1964 N N . ARG B 1 119 ? -13.312 8.898 7.684 1 97.44 119 ARG B N 1
ATOM 1965 C CA . ARG B 1 119 ? -14.594 8.625 7.043 1 97.44 119 ARG B CA 1
ATOM 1966 C C . ARG B 1 119 ? -14.508 7.387 6.156 1 97.44 119 ARG B C 1
ATOM 1968 O O . ARG B 1 119 ? -13.484 7.156 5.5 1 97.44 119 ARG B O 1
ATOM 1975 N N . GLN B 1 120 ? -15.586 6.602 6.148 1 97.38 120 GLN B N 1
ATOM 1976 C CA . GLN B 1 120 ? -15.633 5.391 5.336 1 97.38 120 GLN B CA 1
ATOM 1977 C C . GLN B 1 120 ? -16.672 5.512 4.23 1 97.38 120 GLN B C 1
ATOM 1979 O O . GLN B 1 120 ? -17.781 5.992 4.465 1 97.38 120 GLN B O 1
ATOM 1984 N N . GLU B 1 121 ? -16.234 5.219 3.053 1 97.81 121 GLU B N 1
ATOM 1985 C CA . GLU B 1 121 ? -17.141 5.195 1.909 1 97.81 121 GLU B CA 1
ATOM 1986 C C . GLU B 1 121 ? -16.953 3.932 1.077 1 97.81 121 GLU B C 1
ATOM 1988 O O . GLU B 1 121 ? -15.812 3.496 0.853 1 97.81 121 GLU B O 1
ATOM 1993 N N . SER B 1 122 ? -18.109 3.361 0.639 1 97.5 122 SER B N 1
ATOM 1994 C CA . SER B 1 122 ? -18.062 2.18 -0.215 1 97.5 122 SER B CA 1
ATOM 1995 C C . SER B 1 122 ? -18.203 2.555 -1.687 1 97.5 122 SER B C 1
ATOM 1997 O O . SER B 1 122 ? -19 3.414 -2.043 1 97.5 122 SER B O 1
ATOM 1999 N N . VAL B 1 123 ? -17.344 1.941 -2.502 1 96.81 123 VAL B N 1
ATOM 2000 C CA . VAL B 1 123 ? -17.422 2.074 -3.953 1 96.81 123 VAL B CA 1
ATOM 2001 C C . VAL B 1 123 ? -17.469 0.689 -4.598 1 96.81 123 VAL B C 1
ATOM 2003 O O . VAL B 1 123 ? -17.062 -0.299 -3.982 1 96.81 123 VAL B O 1
ATOM 2006 N N . CYS B 1 124 ? -18.047 0.614 -5.797 1 95.88 124 CYS B N 1
ATOM 2007 C CA . CYS B 1 124 ? -18.031 -0.664 -6.5 1 95.88 124 CYS B CA 1
ATOM 2008 C C . CYS B 1 124 ? -16.625 -1.015 -6.977 1 95.88 124 CYS B C 1
ATOM 2010 O O . CYS B 1 124 ? -15.742 -0.163 -6.98 1 95.88 124 CYS B O 1
ATOM 2012 N N . ASP B 1 125 ? -16.422 -2.184 -7.371 1 93.88 125 ASP B N 1
ATOM 2013 C CA . ASP B 1 125 ? -15.109 -2.639 -7.836 1 93.88 125 ASP B CA 1
ATOM 2014 C C . ASP B 1 125 ? -14.688 -1.888 -9.102 1 93.88 125 ASP B C 1
ATOM 2016 O O . ASP B 1 125 ? -13.5 -1.611 -9.289 1 93.88 125 ASP B O 1
ATOM 2020 N N . GLN B 1 126 ? -15.656 -1.583 -9.922 1 92.12 126 GLN B N 1
ATOM 2021 C CA . GLN B 1 126 ? -15.359 -0.84 -11.141 1 92.12 126 GLN B CA 1
ATOM 2022 C C . GLN B 1 126 ? -14.836 0.557 -10.82 1 92.12 126 GLN B C 1
ATOM 2024 O O . GLN B 1 126 ? -13.844 1.004 -11.398 1 92.12 126 GLN B O 1
ATOM 2029 N N . GLN B 1 127 ? -15.445 1.183 -9.891 1 94.5 127 GLN B N 1
ATOM 2030 C CA . GLN B 1 127 ? -15.016 2.51 -9.461 1 94.5 127 GLN B CA 1
ATOM 2031 C C . GLN B 1 127 ? -13.641 2.455 -8.805 1 94.5 127 GLN B C 1
ATOM 2033 O O . GLN B 1 127 ? -12.781 3.299 -9.078 1 94.5 127 GLN B O 1
ATOM 2038 N N . MET B 1 128 ? -13.383 1.483 -8.031 1 95.25 128 MET B N 1
ATOM 2039 C CA . MET B 1 128 ? -12.086 1.315 -7.375 1 95.25 128 MET B CA 1
ATOM 2040 C C . MET B 1 128 ? -10.977 1.121 -8.406 1 95.25 128 MET B C 1
ATOM 2042 O O . MET B 1 128 ? -9.906 1.719 -8.289 1 95.25 128 MET B O 1
ATOM 2046 N N . THR B 1 129 ? -11.281 0.348 -9.43 1 93.12 129 THR B N 1
ATOM 2047 C CA . THR B 1 129 ? -10.305 0.136 -10.492 1 93.12 129 THR B CA 1
ATOM 2048 C C . THR B 1 129 ? -9.984 1.447 -11.203 1 93.12 129 THR B C 1
ATOM 2050 O O . THR B 1 129 ? -8.82 1.732 -11.5 1 93.12 129 THR B O 1
ATOM 2053 N N . ALA B 1 130 ? -11 2.23 -11.461 1 93.44 130 ALA B N 1
ATOM 2054 C CA . ALA B 1 130 ? -10.805 3.52 -12.117 1 93.44 130 ALA B CA 1
ATOM 2055 C C . ALA B 1 130 ? -9.914 4.434 -11.281 1 93.44 130 ALA B C 1
ATOM 2057 O O . ALA B 1 130 ? -9.039 5.113 -11.812 1 93.44 130 ALA B O 1
ATOM 2058 N N . ILE B 1 131 ? -10.078 4.383 -10.031 1 93.44 131 ILE B N 1
ATOM 2059 C CA . ILE B 1 131 ? -9.32 5.207 -9.102 1 93.44 131 ILE B CA 1
ATOM 2060 C C . ILE B 1 131 ? -7.859 4.746 -9.078 1 93.44 131 ILE B C 1
ATOM 2062 O O . ILE B 1 131 ? -6.945 5.566 -9.18 1 93.44 131 ILE B O 1
ATOM 2066 N N . LEU B 1 132 ? -7.676 3.432 -9.039 1 92.38 132 LEU B N 1
ATOM 2067 C CA . LEU B 1 132 ? -6.336 2.877 -8.898 1 92.38 132 LEU B CA 1
ATOM 2068 C C . LEU B 1 132 ? -5.57 2.955 -10.211 1 92.38 132 LEU B C 1
ATOM 2070 O O . LEU B 1 132 ? -4.34 3.035 -10.219 1 92.38 132 LEU B O 1
ATOM 2074 N N . SER B 1 133 ? -6.293 2.961 -11.289 1 88.62 133 SER B N 1
ATOM 2075 C CA . SER B 1 133 ? -5.648 3.016 -12.594 1 88.62 133 SER B CA 1
ATOM 2076 C C . SER B 1 133 ? -5.32 4.453 -12.984 1 88.62 133 SER B C 1
ATOM 2078 O O . SER B 1 133 ? -4.648 4.688 -13.992 1 88.62 133 SER B O 1
ATOM 2080 N N . GLY B 1 134 ? -5.664 5.355 -12.125 1 79.5 134 GLY B N 1
ATOM 2081 C CA . GLY B 1 134 ? -5.465 6.758 -12.453 1 79.5 134 GLY B CA 1
ATOM 2082 C C . GLY B 1 134 ? -6.434 7.27 -13.5 1 79.5 134 GLY B C 1
ATOM 2083 O O . GLY B 1 134 ? -6.234 8.344 -14.07 1 79.5 134 GLY B O 1
ATOM 2084 N N . ALA B 1 135 ? -7.379 6.402 -13.961 1 62.66 135 ALA B N 1
ATOM 2085 C CA . ALA B 1 135 ? -8.367 6.82 -14.953 1 62.66 135 ALA B CA 1
ATOM 2086 C C . ALA B 1 135 ? -9.469 7.656 -14.312 1 62.66 135 ALA B C 1
ATOM 2088 O O . ALA B 1 135 ? -10.5 7.934 -14.938 1 62.66 135 ALA B O 1
ATOM 2089 N N . GLU B 1 136 ? -9.398 8.172 -13.281 1 51.12 136 GLU B N 1
ATOM 2090 C CA . GLU B 1 136 ? -10.5 8.922 -12.672 1 51.12 136 GLU B CA 1
ATOM 2091 C C . GLU B 1 136 ? -11.148 9.859 -13.688 1 51.12 136 GLU B C 1
ATOM 2093 O O . GLU B 1 136 ? -10.453 10.531 -14.453 1 51.12 136 GLU B O 1
ATOM 2098 N N . ALA B 1 137 ? -12.523 9.562 -14.188 1 37.69 137 ALA B N 1
ATOM 2099 C CA . ALA B 1 137 ? -13.414 10.32 -15.055 1 37.69 137 ALA B CA 1
ATOM 2100 C C . ALA B 1 137 ? -13.477 11.781 -14.641 1 37.69 137 ALA B C 1
ATOM 2102 O O . ALA B 1 137 ? -13.336 12.109 -13.461 1 37.69 137 ALA B O 1
#